Protein AF-A0A2E3IFJ1-F1 (afdb_monomer_lite)

Sequence (216 aa):
MLYRYLISLIGFPLRFFILLATIFSLEAVDIAPETKKFLQKNGPNVLRILNESREKDYAEIFEEAESRIAELKEEFLEEKKERGEEFANKVALLEDNFIALEFELWKIEEGKSSEFDGEQKIESLLVRRVKILNALDEEIIKELKEEGEDSIEEAEEVKEEIEWRNANIEEAARDLFEELFGEIEEEEEEEEWDEDTPIYEPPSGDKNEDGQELSK

Radius of gyration: 28.15 Å; chains: 1; bounding box: 49×104×48 Å

pLDDT: mean 78.54, std 23.14, range [32.41, 98.44]

Foldseek 3Di:
DVCVVVLVPLDDDPPPLPPPPDDDPPPPDDQPPVLVVCCVQQQVLLVVQLVVCVVVVVPSSNVSSVVVSVVLVVQLVVCCVPPRNVLSSLVSVLSSLVSNLVVLSVCCVVVVDPPVVSVVSNLVSLLVNLVSVLVNLVSVLVVLVVVDPVSPVVSVVSVVVSVVCVVVVSVSSVVVCCVVRVPPPPDPPPPPPPPDDPDDDPDDDDDDDDDDDDDD

Structure (mmCIF, N/CA/C/O backbone):
data_AF-A0A2E3IFJ1-F1
#
_entry.id   AF-A0A2E3IFJ1-F1
#
loop_
_atom_site.group_PDB
_atom_site.id
_atom_site.type_symbol
_atom_site.label_atom_id
_atom_site.label_alt_id
_atom_site.label_comp_id
_atom_site.label_asym_id
_atom_site.label_entity_id
_atom_site.label_seq_id
_atom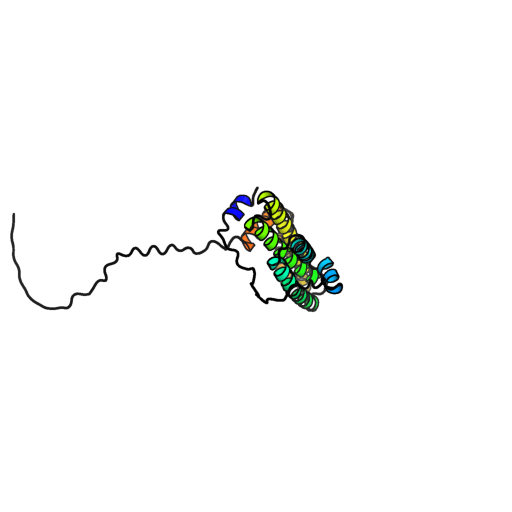_site.pdbx_PDB_ins_code
_atom_site.Cartn_x
_atom_site.Cartn_y
_atom_site.Cartn_z
_atom_site.occupancy
_atom_site.B_iso_or_equiv
_atom_site.auth_seq_id
_atom_site.auth_comp_id
_atom_site.auth_asym_id
_atom_site.auth_atom_id
_atom_site.pdbx_PDB_model_num
ATOM 1 N N . MET A 1 1 ? 7.856 11.098 16.619 1.00 47.97 1 MET A N 1
ATOM 2 C CA . MET A 1 1 ? 7.889 12.515 17.075 1.00 47.97 1 MET A CA 1
ATOM 3 C C . MET A 1 1 ? 8.042 13.500 15.911 1.00 47.97 1 MET A C 1
ATOM 5 O O . MET A 1 1 ? 8.158 14.688 16.179 1.00 47.97 1 MET A O 1
ATOM 9 N N . LEU A 1 2 ? 8.032 13.039 14.652 1.00 47.25 2 LEU A N 1
ATOM 10 C CA . LEU A 1 2 ? 8.162 13.889 13.463 1.00 47.25 2 LEU A CA 1
ATOM 11 C C . LEU A 1 2 ? 6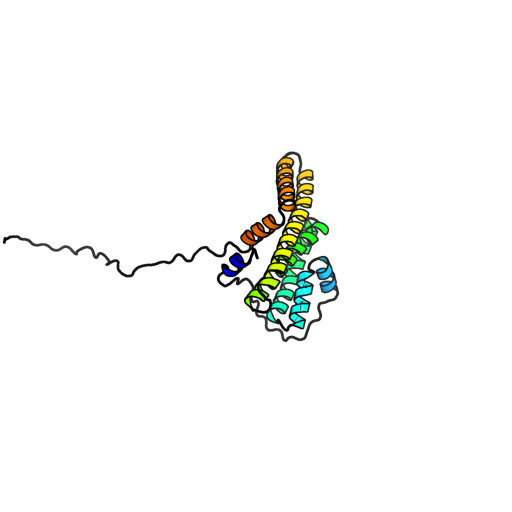.793 14.304 12.890 1.00 47.25 2 LEU A C 1
ATOM 13 O O . LEU A 1 2 ? 6.637 15.451 12.500 1.00 47.25 2 LEU A O 1
ATOM 17 N N . TYR A 1 3 ? 5.781 13.433 12.961 1.00 48.28 3 TYR A N 1
ATOM 18 C CA . TYR A 1 3 ? 4.439 13.693 12.417 1.00 48.28 3 TYR A CA 1
ATOM 19 C C . TYR A 1 3 ? 3.504 14.469 13.355 1.00 48.28 3 TYR A C 1
ATOM 21 O O . TYR A 1 3 ? 2.505 15.000 12.892 1.00 48.28 3 TYR A O 1
ATOM 29 N N . ARG A 1 4 ? 3.857 14.611 14.641 1.00 47.38 4 ARG A N 1
ATOM 30 C CA . ARG A 1 4 ? 3.093 15.380 15.646 1.00 47.38 4 ARG A CA 1
ATOM 31 C C . ARG A 1 4 ? 2.637 16.752 15.173 1.00 47.38 4 ARG A C 1
ATOM 33 O O . ARG A 1 4 ? 1.517 17.157 15.443 1.00 47.38 4 ARG A O 1
ATOM 40 N N . TYR A 1 5 ? 3.527 17.482 14.504 1.00 44.81 5 TYR A N 1
ATOM 41 C CA . TYR A 1 5 ? 3.207 18.826 14.036 1.00 44.81 5 TYR A CA 1
ATOM 42 C C . TYR A 1 5 ? 2.328 18.787 12.784 1.00 44.81 5 TYR A C 1
ATOM 44 O O . TYR A 1 5 ? 1.374 19.552 12.717 1.00 44.81 5 TYR A O 1
ATOM 52 N N . LEU A 1 6 ? 2.580 17.849 11.867 1.00 44.31 6 LEU A N 1
ATOM 53 C CA . LEU A 1 6 ? 1.810 17.686 10.633 1.00 44.31 6 LEU A CA 1
ATOM 54 C C . LEU A 1 6 ? 0.376 17.207 10.914 1.00 44.31 6 LEU A C 1
ATOM 56 O O . LEU A 1 6 ? -0.568 17.804 10.423 1.00 44.31 6 LEU A O 1
ATOM 60 N N . ILE A 1 7 ? 0.187 16.216 11.791 1.00 48.12 7 ILE A N 1
ATOM 61 C CA . ILE A 1 7 ? -1.147 15.731 12.188 1.00 48.12 7 ILE A CA 1
ATOM 62 C C . ILE A 1 7 ? -1.921 16.805 12.965 1.00 48.12 7 ILE A C 1
ATOM 64 O O . ILE A 1 7 ? -3.130 16.922 12.802 1.00 48.12 7 ILE A O 1
ATOM 68 N N . SER A 1 8 ? -1.243 17.629 13.774 1.00 41.97 8 SER A N 1
ATOM 69 C CA . SER A 1 8 ? -1.896 18.741 14.482 1.00 41.97 8 SER A CA 1
ATOM 70 C C . SER A 1 8 ? -2.301 19.918 13.583 1.00 41.97 8 SER A C 1
ATOM 72 O O . SER A 1 8 ? -3.127 20.725 14.004 1.00 41.97 8 SER A O 1
ATOM 74 N N . LEU A 1 9 ? -1.703 20.026 12.388 1.00 39.91 9 LEU A N 1
ATOM 75 C CA . LEU A 1 9 ? -1.962 21.072 11.390 1.00 39.91 9 LEU A CA 1
ATOM 76 C C . LEU A 1 9 ? -3.040 20.675 10.375 1.00 39.91 9 LEU A C 1
ATOM 78 O O . LEU A 1 9 ? -3.611 21.549 9.741 1.00 39.91 9 LEU A O 1
ATOM 82 N N . ILE A 1 10 ? -3.387 19.388 10.271 1.00 47.47 10 ILE A N 1
ATOM 83 C CA . ILE A 1 10 ? -4.536 18.930 9.482 1.00 47.47 10 ILE A CA 1
ATOM 84 C C . ILE A 1 10 ? -5.815 19.339 10.235 1.00 47.47 10 ILE A C 1
ATOM 86 O O . ILE A 1 10 ? -6.426 18.577 10.988 1.00 47.47 10 ILE A O 1
ATOM 90 N N . GLY A 1 11 ? -6.181 20.612 10.087 1.00 34.75 11 GLY A N 1
ATOM 91 C CA . GLY A 1 11 ? -7.466 21.163 10.475 1.00 34.75 11 GLY A CA 1
ATOM 92 C C . GLY A 1 11 ? -8.572 20.425 9.729 1.00 34.75 11 GLY A C 1
ATOM 93 O O . GLY A 1 11 ? -8.702 20.518 8.517 1.00 34.75 11 GLY A O 1
ATOM 94 N N . PHE A 1 12 ? -9.337 19.651 10.487 1.00 40.34 12 PHE A N 1
ATOM 95 C CA . PHE A 1 12 ? -10.584 18.970 10.145 1.00 40.34 12 PHE A CA 1
ATOM 96 C C . PHE A 1 12 ? -11.370 19.577 8.947 1.00 40.34 12 PHE A C 1
ATOM 98 O O . PHE A 1 12 ? -11.660 20.774 9.006 1.00 40.34 12 PHE A O 1
ATOM 105 N N . PRO A 1 13 ? -11.867 18.799 7.951 1.00 46.44 13 PRO A N 1
ATOM 106 C CA . PRO A 1 13 ? -11.994 17.339 7.923 1.00 46.44 13 PRO A CA 1
ATOM 107 C C . PRO A 1 13 ? -11.404 16.659 6.664 1.00 46.44 13 PRO A C 1
ATOM 109 O O . PRO A 1 13 ? -11.752 17.022 5.538 1.00 46.44 13 PRO A O 1
ATOM 112 N N . LEU A 1 14 ? -10.676 15.545 6.827 1.00 41.25 14 LEU A N 1
ATOM 113 C CA . LEU A 1 14 ? -10.529 14.551 5.753 1.00 41.25 14 LEU A CA 1
ATOM 114 C C . LEU A 1 14 ? -11.881 13.844 5.532 1.00 41.25 14 LEU A C 1
ATOM 116 O O . LEU A 1 14 ? -12.147 12.732 5.984 1.00 41.25 14 LEU A O 1
ATOM 120 N N . ARG A 1 15 ? -12.801 14.530 4.850 1.00 40.59 15 ARG A N 1
ATOM 121 C CA . ARG A 1 15 ? -14.022 13.932 4.305 1.00 40.59 15 ARG A CA 1
ATOM 122 C C . ARG A 1 15 ? -13.695 13.241 2.992 1.00 40.59 15 ARG A C 1
ATOM 124 O O . ARG A 1 15 ? -13.983 13.793 1.940 1.00 40.59 15 ARG A O 1
ATOM 131 N N . PHE A 1 16 ? -13.188 12.019 3.056 1.00 45.97 16 PHE A N 1
ATOM 132 C CA . PHE A 1 16 ? -13.346 11.070 1.950 1.00 45.97 16 PHE A CA 1
ATOM 133 C C . PHE A 1 16 ? -13.688 9.653 2.434 1.00 45.97 16 PHE A C 1
ATOM 135 O O . PHE A 1 16 ? -13.374 8.669 1.789 1.00 45.97 16 PHE A O 1
ATOM 142 N N . PHE A 1 17 ? -14.459 9.542 3.521 1.00 46.34 17 PHE A N 1
ATOM 143 C CA . PHE A 1 17 ? -15.351 8.392 3.689 1.00 46.34 17 PHE A CA 1
ATOM 144 C C . PHE A 1 17 ? -16.578 8.638 2.804 1.00 46.34 17 PHE A C 1
ATOM 146 O O . PHE A 1 17 ? -17.447 9.449 3.150 1.00 46.34 17 PHE A O 1
ATOM 153 N N . ILE A 1 18 ? -16.626 8.029 1.615 1.00 42.25 18 ILE A N 1
ATOM 154 C CA . ILE A 1 18 ? -17.795 8.131 0.734 1.00 42.25 18 ILE A CA 1
ATOM 155 C C . ILE A 1 18 ? -18.956 7.404 1.418 1.00 42.25 18 ILE A C 1
ATOM 157 O O . ILE A 1 18 ? -19.112 6.192 1.351 1.00 42.25 18 ILE A O 1
ATOM 161 N N . LEU A 1 19 ? -19.806 8.190 2.074 1.00 40.97 19 LEU A N 1
ATOM 162 C CA . LEU A 1 19 ? -20.998 7.742 2.779 1.00 40.97 19 LEU A CA 1
ATOM 163 C C . LEU A 1 19 ? -22.053 7.223 1.783 1.00 40.97 19 LEU A C 1
ATOM 165 O O . LEU A 1 19 ? -22.991 7.932 1.413 1.00 40.97 19 LEU A O 1
ATOM 169 N N . LEU A 1 20 ? -21.929 5.969 1.348 1.00 39.22 20 LEU A N 1
ATOM 170 C CA . LEU A 1 20 ? -23.020 5.224 0.720 1.00 39.22 20 LEU A CA 1
ATOM 171 C C . LEU A 1 20 ? -23.897 4.621 1.821 1.00 39.22 20 LEU A C 1
ATOM 173 O O . LEU A 1 20 ? -23.811 3.446 2.160 1.00 39.22 20 LEU A O 1
ATOM 177 N N . ALA A 1 21 ? -24.782 5.450 2.381 1.00 37.41 21 ALA A N 1
ATOM 178 C CA . ALA A 1 21 ? -25.807 4.999 3.314 1.00 37.41 21 ALA A CA 1
ATOM 179 C C . ALA A 1 21 ? -26.831 4.092 2.606 1.00 37.41 21 ALA A C 1
ATOM 181 O O . ALA A 1 21 ? -27.897 4.536 2.172 1.00 37.41 21 ALA A O 1
ATOM 182 N N . THR A 1 22 ? -26.539 2.796 2.523 1.00 40.09 22 THR A N 1
ATOM 183 C CA . THR A 1 22 ? -27.557 1.762 2.324 1.00 40.09 22 THR A CA 1
ATOM 184 C C . THR A 1 22 ? -27.768 1.026 3.633 1.00 40.09 22 THR A C 1
ATOM 186 O O . THR A 1 22 ? -26.960 0.193 4.017 1.00 40.09 22 THR A O 1
ATOM 189 N N . ILE A 1 23 ? -28.883 1.319 4.310 1.00 42.72 23 ILE A N 1
ATOM 190 C CA . ILE A 1 23 ? -29.322 0.588 5.503 1.00 42.72 23 ILE A CA 1
ATOM 191 C C . ILE A 1 23 ? -29.625 -0.859 5.089 1.00 42.72 23 ILE A C 1
ATOM 193 O O . ILE A 1 23 ? -30.742 -1.175 4.673 1.00 42.72 23 ILE A O 1
ATOM 197 N N . PHE A 1 24 ? -28.641 -1.745 5.206 1.00 39.53 24 PHE A N 1
ATOM 198 C CA . PHE A 1 24 ? -28.867 -3.181 5.263 1.00 39.53 24 PHE A CA 1
ATOM 199 C C . PHE A 1 24 ? -28.913 -3.591 6.733 1.00 39.53 24 PHE A C 1
ATOM 201 O O . PHE A 1 24 ? -28.073 -3.205 7.539 1.00 39.53 24 PHE A O 1
ATOM 208 N N . SER A 1 25 ? -29.943 -4.349 7.119 1.00 38.75 25 SER A N 1
ATOM 209 C CA . SER A 1 25 ? -29.947 -5.002 8.428 1.00 38.75 25 SER A CA 1
ATOM 210 C C . SER A 1 25 ? -28.688 -5.860 8.550 1.00 38.75 25 SER A C 1
ATOM 212 O O . SER A 1 25 ? -28.498 -6.754 7.728 1.00 38.75 25 SER A O 1
ATOM 214 N N . LEU A 1 26 ? -27.860 -5.592 9.568 1.00 41.28 26 LEU A N 1
ATOM 215 C CA . LEU A 1 26 ? -26.703 -6.408 9.938 1.00 41.28 26 LEU A CA 1
ATOM 216 C C . LEU A 1 26 ? -27.161 -7.808 10.388 1.00 41.28 26 LEU A C 1
ATOM 218 O O . LEU A 1 26 ? -27.213 -8.123 11.575 1.00 41.28 26 LEU A O 1
ATOM 222 N N . GLU A 1 27 ? -27.487 -8.678 9.439 1.00 40.88 27 GLU A N 1
ATOM 223 C CA . GLU A 1 27 ? -27.135 -10.082 9.590 1.00 40.88 27 GLU A CA 1
ATOM 224 C C . GLU A 1 27 ? -25.703 -10.222 9.085 1.00 40.88 27 GLU A C 1
ATOM 226 O O . GLU A 1 27 ? -25.409 -9.937 7.928 1.00 40.88 27 GLU A O 1
ATOM 231 N N . ALA A 1 28 ? -24.807 -10.602 9.998 1.00 49.88 28 ALA A N 1
ATOM 232 C CA . ALA A 1 28 ? -23.386 -10.774 9.747 1.00 49.88 28 ALA A CA 1
ATOM 233 C C . ALA A 1 28 ? -23.157 -11.717 8.557 1.00 49.88 28 ALA A C 1
ATOM 235 O O . ALA A 1 28 ? -23.215 -12.941 8.696 1.00 49.88 28 ALA A O 1
ATOM 236 N N . VAL A 1 29 ? -22.885 -11.153 7.382 1.00 54.12 29 VAL A N 1
ATOM 237 C CA . VAL A 1 29 ? -22.369 -11.930 6.264 1.00 54.12 29 VAL A CA 1
ATOM 238 C C . VAL A 1 29 ? -20.922 -12.254 6.618 1.00 54.12 29 VAL A C 1
ATOM 240 O O . VAL A 1 29 ? -20.056 -11.385 6.723 1.00 54.12 29 VAL A O 1
ATOM 243 N N . ASP A 1 30 ? -20.646 -13.524 6.899 1.00 70.06 30 ASP A N 1
ATOM 244 C CA . ASP A 1 30 ? -19.263 -13.970 6.997 1.00 70.06 30 ASP A CA 1
ATOM 245 C C . ASP A 1 30 ? -18.575 -13.748 5.647 1.00 70.06 30 ASP A C 1
ATOM 247 O O . ASP A 1 30 ? -19.104 -14.131 4.600 1.00 70.06 30 ASP A O 1
ATOM 251 N N . ILE A 1 31 ? -17.382 -13.141 5.674 1.00 79.31 31 ILE A N 1
ATOM 252 C CA . ILE A 1 31 ? -16.593 -12.877 4.468 1.00 79.31 31 ILE A CA 1
ATOM 253 C C . ILE A 1 31 ? -16.421 -14.198 3.718 1.00 79.31 31 ILE A C 1
ATOM 255 O O . ILE A 1 31 ? -15.853 -15.159 4.251 1.00 79.31 31 ILE A O 1
ATOM 259 N N . ALA A 1 32 ? -16.892 -14.237 2.470 1.00 87.56 32 ALA A N 1
ATOM 260 C CA . ALA A 1 32 ? -16.832 -15.438 1.650 1.00 87.56 32 ALA A CA 1
ATOM 261 C C . ALA A 1 32 ? -15.390 -15.995 1.599 1.00 87.56 32 ALA A C 1
ATOM 263 O O . ALA A 1 32 ? -14.441 -15.215 1.446 1.00 87.56 32 ALA A O 1
ATOM 264 N N . PRO A 1 33 ? -15.180 -17.326 1.676 1.00 90.50 33 PRO A N 1
ATOM 265 C CA . PRO A 1 33 ? -13.838 -17.916 1.718 1.00 90.50 33 PRO A CA 1
ATOM 266 C C . PRO A 1 33 ? -12.922 -17.482 0.566 1.00 90.50 33 PRO A C 1
ATOM 268 O O . PRO A 1 33 ? -11.721 -17.301 0.761 1.00 90.50 33 PRO A O 1
ATOM 271 N N . GLU A 1 34 ? -13.487 -17.283 -0.626 1.00 90.75 34 GLU A N 1
ATOM 272 C CA . GLU A 1 34 ? -12.761 -16.802 -1.805 1.00 90.75 34 GLU A CA 1
ATOM 273 C C . GLU A 1 34 ? -12.290 -15.354 -1.638 1.00 90.75 34 GLU A C 1
ATOM 275 O O . GLU A 1 34 ? -11.124 -15.057 -1.897 1.00 90.75 34 GLU A O 1
ATOM 280 N N . THR A 1 35 ? -13.154 -14.476 -1.121 1.00 91.94 35 THR A N 1
ATOM 281 C CA . THR A 1 35 ? -12.798 -13.092 -0.780 1.00 91.94 35 THR A CA 1
ATOM 282 C C . THR A 1 35 ? -11.710 -13.059 0.284 1.00 91.94 35 THR A C 1
ATOM 284 O O . THR A 1 35 ? -10.718 -12.357 0.121 1.00 91.94 35 THR A O 1
ATOM 287 N N . LYS A 1 36 ? -11.826 -13.879 1.333 1.00 93.44 36 LYS A N 1
ATOM 288 C CA . LYS A 1 36 ? -10.793 -13.969 2.370 1.00 93.44 36 LYS A CA 1
ATOM 289 C C . LYS A 1 36 ? -9.442 -14.395 1.792 1.00 93.44 36 LYS A C 1
ATOM 291 O O . LYS A 1 36 ? -8.424 -13.797 2.122 1.00 93.44 36 LYS A O 1
ATOM 296 N N . LYS A 1 37 ? -9.426 -15.406 0.918 1.00 95.31 37 LYS A N 1
ATOM 297 C CA . LYS A 1 37 ? -8.200 -15.877 0.255 1.00 95.31 37 LYS A CA 1
ATOM 298 C C . LYS A 1 37 ? -7.586 -14.803 -0.646 1.00 95.31 37 LYS A C 1
ATOM 300 O O . LYS A 1 37 ? -6.366 -14.678 -0.688 1.00 95.31 37 LYS A O 1
ATOM 305 N N . PHE A 1 38 ? -8.418 -14.046 -1.358 1.00 96.25 38 PHE A N 1
ATOM 306 C CA . PHE A 1 38 ? -7.972 -12.917 -2.168 1.00 96.25 38 PHE A CA 1
ATOM 307 C C . PHE A 1 38 ? -7.309 -11.841 -1.297 1.00 96.25 38 PHE A C 1
ATOM 309 O O . PHE A 1 38 ? -6.155 -11.492 -1.536 1.00 96.25 38 PHE A O 1
ATOM 316 N N . LEU A 1 39 ? -7.986 -11.394 -0.236 1.00 96.75 39 LEU A N 1
ATOM 317 C CA . LEU A 1 39 ? -7.469 -10.355 0.656 1.00 96.75 39 LEU A CA 1
ATOM 318 C C . LEU A 1 39 ? -6.192 -10.791 1.384 1.00 96.75 39 LEU A C 1
ATOM 320 O O . LEU A 1 39 ? -5.271 -10.004 1.523 1.00 96.75 39 LEU A O 1
ATOM 324 N N . GLN A 1 40 ? -6.053 -12.064 1.761 1.00 96.12 40 GLN A N 1
ATOM 325 C CA . GLN A 1 40 ? -4.802 -12.567 2.350 1.00 96.12 40 GLN A CA 1
ATOM 326 C C . GLN A 1 40 ? -3.561 -12.326 1.476 1.00 96.12 40 GLN A C 1
ATOM 328 O O . GLN A 1 40 ? -2.460 -12.234 2.014 1.00 96.12 40 GLN A O 1
ATOM 333 N N . LYS A 1 41 ? -3.727 -12.267 0.150 1.00 95.69 41 LYS A N 1
ATOM 334 C CA . LYS A 1 41 ? -2.633 -12.042 -0.802 1.00 95.69 41 LYS A CA 1
ATOM 335 C C . LYS A 1 41 ? -2.547 -10.584 -1.262 1.00 95.69 41 LYS A C 1
ATOM 337 O O . LYS A 1 41 ? -1.442 -10.072 -1.403 1.00 95.69 41 LYS A O 1
ATOM 342 N N . ASN A 1 42 ? -3.691 -9.963 -1.535 1.00 96.00 42 ASN A N 1
ATOM 343 C CA . ASN A 1 42 ? -3.767 -8.688 -2.253 1.00 96.00 42 ASN A CA 1
ATOM 344 C C . ASN A 1 42 ? -4.260 -7.520 -1.387 1.00 96.00 42 ASN A C 1
ATOM 346 O O . ASN A 1 42 ? -4.048 -6.384 -1.768 1.00 96.00 42 ASN A O 1
ATOM 350 N N . GLY A 1 43 ? -4.899 -7.791 -0.246 1.00 96.38 43 GLY A N 1
ATOM 351 C CA . GLY A 1 43 ? -5.479 -6.771 0.635 1.00 96.38 43 GLY A CA 1
ATOM 352 C C . GLY A 1 43 ? -5.433 -7.149 2.124 1.00 96.38 43 GLY A C 1
ATOM 353 O O . GLY A 1 43 ? -6.486 -7.273 2.763 1.00 96.38 43 GLY A O 1
ATOM 354 N N . PRO A 1 44 ? -4.250 -7.474 2.687 1.00 97.38 44 PRO A N 1
ATOM 355 C CA . PRO A 1 44 ? -4.152 -7.963 4.057 1.00 97.38 44 PRO A CA 1
ATOM 356 C C . PRO A 1 44 ? -4.535 -6.911 5.107 1.00 97.38 44 PRO A C 1
ATOM 358 O O . PRO A 1 44 ? -5.022 -7.298 6.175 1.00 97.38 44 PRO A O 1
ATOM 361 N N . ASN A 1 45 ? -4.351 -5.614 4.841 1.00 97.81 45 ASN A N 1
ATOM 362 C CA . ASN A 1 45 ? -4.803 -4.567 5.750 1.00 97.81 45 ASN A CA 1
ATOM 363 C C . ASN A 1 45 ? -6.319 -4.411 5.723 1.00 97.81 45 ASN A C 1
ATOM 365 O O . ASN A 1 45 ? -6.906 -4.354 6.798 1.00 97.81 45 ASN A O 1
ATOM 369 N N . VAL A 1 46 ? -6.966 -4.457 4.558 1.00 96.88 46 VAL A N 1
ATOM 370 C CA . VAL A 1 46 ? -8.436 -4.479 4.460 1.00 96.88 46 VAL A CA 1
ATOM 371 C C . VAL A 1 46 ? -9.002 -5.646 5.272 1.00 96.88 46 VAL A C 1
ATOM 373 O O . VAL A 1 46 ? -9.913 -5.475 6.082 1.00 96.88 46 VAL A O 1
ATOM 376 N N . LEU A 1 47 ? -8.398 -6.836 5.163 1.00 96.94 47 LEU A N 1
ATOM 377 C CA . LEU A 1 47 ? -8.796 -7.980 5.988 1.00 96.94 47 LEU A CA 1
ATOM 378 C C . LEU A 1 47 ? -8.595 -7.726 7.490 1.00 96.94 47 LEU A C 1
ATOM 380 O O . LEU A 1 47 ? -9.433 -8.131 8.296 1.00 96.94 47 LEU A O 1
ATOM 384 N N . ARG A 1 48 ? -7.486 -7.096 7.892 1.00 96.88 48 ARG A N 1
ATOM 385 C CA . ARG A 1 48 ? -7.247 -6.715 9.293 1.00 96.88 48 ARG A CA 1
ATOM 386 C C . ARG A 1 48 ? -8.320 -5.742 9.783 1.00 96.88 48 ARG A C 1
ATOM 388 O O . ARG A 1 48 ? -8.858 -5.973 10.860 1.00 96.88 48 ARG A O 1
ATOM 395 N N . ILE A 1 49 ? -8.635 -4.715 8.997 1.00 97.00 49 ILE A N 1
ATOM 396 C CA . ILE A 1 49 ? -9.615 -3.673 9.323 1.00 97.00 49 ILE A CA 1
ATOM 397 C C . ILE A 1 49 ? -10.997 -4.292 9.501 1.00 97.00 49 ILE A C 1
ATOM 399 O O . ILE A 1 49 ? -11.611 -4.088 10.537 1.00 97.00 49 ILE A O 1
ATOM 403 N N . LEU A 1 50 ? -11.444 -5.152 8.583 1.00 95.06 50 LEU A N 1
ATOM 404 C CA . LEU A 1 50 ? -12.724 -5.860 8.718 1.00 95.06 50 LEU A CA 1
ATOM 405 C C . LEU A 1 50 ? -12.823 -6.663 10.023 1.00 95.06 50 LEU A C 1
ATOM 407 O O . LEU A 1 50 ? -13.867 -6.668 10.676 1.00 95.06 50 LEU A O 1
ATOM 411 N N . ASN A 1 51 ? -11.743 -7.347 10.417 1.00 94.81 51 ASN A N 1
ATOM 412 C CA . ASN A 1 51 ? -11.721 -8.093 11.677 1.00 94.81 51 ASN A CA 1
ATOM 413 C C . ASN A 1 51 ? -11.731 -7.150 12.890 1.00 94.81 51 ASN A C 1
ATOM 415 O O . ASN A 1 51 ? -12.512 -7.364 13.812 1.00 94.81 51 ASN A O 1
ATOM 419 N N . GLU A 1 52 ? -10.903 -6.102 12.883 1.00 95.56 52 GLU A N 1
ATOM 420 C CA . GLU A 1 52 ? -10.812 -5.122 13.972 1.00 95.56 52 GLU A CA 1
ATOM 421 C C . GLU A 1 52 ? -12.137 -4.369 14.154 1.00 95.56 52 GLU A C 1
ATOM 423 O O . GLU A 1 52 ? -12.657 -4.306 15.266 1.00 95.56 52 GLU A O 1
ATOM 428 N N . SER A 1 53 ? -12.737 -3.882 13.068 1.00 93.75 53 SER A N 1
ATOM 429 C CA . SER A 1 53 ? -14.026 -3.187 13.074 1.00 93.75 53 SER A CA 1
ATOM 430 C C . SER A 1 53 ? -15.154 -4.079 13.577 1.00 93.75 53 SER A C 1
ATOM 432 O O . SER A 1 53 ? -15.984 -3.628 14.362 1.00 93.75 53 SER A O 1
ATOM 434 N N . ARG A 1 54 ? -15.148 -5.370 13.223 1.00 90.81 54 ARG A N 1
ATOM 435 C CA . ARG A 1 54 ? -16.097 -6.349 13.773 1.00 90.81 54 ARG A CA 1
ATOM 436 C C . ARG A 1 54 ? -15.888 -6.577 15.272 1.00 90.81 54 ARG A C 1
ATOM 438 O O . ARG A 1 54 ? -16.856 -6.643 16.021 1.00 90.81 54 ARG A O 1
ATOM 445 N N . GLU A 1 55 ? -14.643 -6.721 15.722 1.00 94.38 55 GLU A N 1
ATOM 446 C CA . GLU A 1 55 ? -14.318 -6.940 17.139 1.00 94.38 55 GLU A CA 1
ATOM 447 C C . GLU A 1 55 ? -14.621 -5.720 18.019 1.00 94.38 55 GLU A C 1
ATOM 449 O O . GLU A 1 55 ? -14.906 -5.870 19.211 1.00 94.38 55 GLU A O 1
ATOM 454 N N . LYS A 1 56 ? -14.520 -4.515 17.452 1.00 93.31 56 LYS A N 1
ATOM 455 C CA . LYS A 1 56 ? -14.667 -3.236 18.157 1.00 93.31 56 LYS A CA 1
ATOM 456 C C . LYS A 1 56 ? -16.000 -2.531 17.918 1.00 93.31 56 LYS A C 1
ATOM 458 O O . LYS A 1 56 ? -16.214 -1.484 18.524 1.00 93.31 56 LYS A O 1
ATOM 463 N N . ASP A 1 57 ? -16.876 -3.120 17.107 1.00 92.06 57 ASP A N 1
ATOM 464 C CA . ASP A 1 57 ? -18.189 -2.580 16.736 1.00 92.06 57 ASP A CA 1
ATOM 465 C C . ASP A 1 57 ? -18.101 -1.218 16.014 1.00 92.06 57 ASP A C 1
ATOM 467 O O . ASP A 1 57 ? -18.840 -0.277 16.294 1.00 92.06 57 ASP A O 1
ATOM 471 N N . TYR A 1 58 ? -17.151 -1.096 15.081 1.00 92.44 58 TYR A N 1
ATOM 472 C CA . TYR A 1 58 ? -17.017 0.060 14.189 1.00 92.44 58 TYR A CA 1
ATOM 473 C C . TYR A 1 58 ? -17.831 -0.179 12.914 1.00 92.44 58 TYR A C 1
ATOM 475 O O . TYR A 1 58 ? -17.268 -0.483 11.865 1.00 92.44 58 TYR A O 1
ATOM 483 N N . ALA A 1 59 ? -19.159 -0.097 13.026 1.00 89.75 59 ALA A N 1
ATOM 484 C CA . ALA A 1 59 ? -20.083 -0.452 11.945 1.00 89.75 59 ALA A CA 1
ATOM 485 C C . ALA A 1 59 ? -19.802 0.306 10.635 1.00 89.75 59 ALA A C 1
ATOM 487 O O . ALA A 1 59 ? -19.656 -0.324 9.594 1.00 89.75 59 ALA A O 1
ATOM 488 N N . GLU A 1 60 ? -19.627 1.628 10.702 1.00 89.56 60 GLU A N 1
ATOM 489 C CA . GLU A 1 60 ? -19.350 2.467 9.524 1.00 89.56 60 GLU A CA 1
ATOM 490 C C . GLU A 1 60 ? -18.036 2.070 8.835 1.00 89.56 60 GLU A C 1
ATOM 492 O O . GLU A 1 60 ? -17.988 1.913 7.620 1.00 89.56 60 GLU A O 1
ATOM 497 N N . ILE A 1 61 ? -16.982 1.802 9.612 1.00 93.25 61 ILE A N 1
ATOM 498 C CA . ILE A 1 61 ? -15.696 1.355 9.060 1.00 93.25 61 ILE A CA 1
ATOM 499 C C . ILE A 1 61 ? -15.788 -0.059 8.488 1.00 93.25 61 ILE A C 1
ATOM 501 O O . ILE A 1 61 ? -15.088 -0.391 7.535 1.00 93.25 61 ILE A O 1
ATOM 505 N N . PHE A 1 62 ? -16.610 -0.926 9.080 1.00 92.12 62 PHE A N 1
ATOM 506 C CA . PHE A 1 62 ? -16.833 -2.260 8.538 1.00 92.12 62 PHE A CA 1
ATOM 507 C C . PHE A 1 62 ? -17.509 -2.184 7.162 1.00 92.12 62 PHE A C 1
ATOM 509 O O . PHE A 1 62 ? -17.028 -2.827 6.234 1.00 92.12 62 PHE A O 1
ATOM 516 N N . GLU A 1 63 ? -18.570 -1.382 7.027 1.00 90.38 63 GLU A N 1
ATOM 517 C CA . GLU A 1 63 ? -19.282 -1.167 5.759 1.00 90.38 63 GLU A CA 1
ATOM 518 C C . GLU A 1 63 ? -18.365 -0.556 4.689 1.00 90.38 63 GLU A C 1
ATOM 520 O O . GLU A 1 63 ? -18.306 -1.064 3.567 1.00 90.38 63 GLU A O 1
ATOM 525 N N . GLU A 1 64 ? -17.582 0.462 5.052 1.00 89.31 64 GLU A N 1
ATOM 526 C CA . GLU A 1 64 ? -16.590 1.069 4.161 1.00 89.31 64 GLU A CA 1
ATOM 527 C C . GLU A 1 64 ? -15.561 0.034 3.691 1.00 89.31 64 GLU A C 1
ATOM 529 O O . GLU A 1 64 ? -15.356 -0.171 2.494 1.00 89.31 64 GLU A O 1
ATOM 534 N N . ALA A 1 65 ? -14.950 -0.695 4.629 1.00 92.25 65 ALA A N 1
ATOM 535 C CA . ALA A 1 65 ? -13.951 -1.701 4.299 1.00 92.25 65 ALA A CA 1
ATOM 536 C C . ALA A 1 65 ? -14.529 -2.836 3.440 1.00 92.25 65 ALA A C 1
ATOM 538 O O . ALA A 1 65 ? -13.785 -3.413 2.650 1.00 92.25 65 ALA A O 1
ATOM 539 N N . GLU A 1 66 ? -15.822 -3.167 3.561 1.00 91.38 66 GLU A N 1
ATOM 540 C CA . GLU A 1 66 ? -16.496 -4.104 2.654 1.00 91.38 66 GLU A CA 1
ATOM 541 C C . GLU A 1 66 ? -16.664 -3.528 1.244 1.00 91.38 66 GLU A C 1
ATOM 543 O O . GLU A 1 66 ? -16.426 -4.256 0.275 1.00 91.38 66 GLU A O 1
ATOM 548 N N . SER A 1 67 ? -17.014 -2.244 1.117 1.00 89.81 67 SER A N 1
ATOM 549 C CA . SER A 1 67 ? -17.110 -1.553 -0.177 1.00 89.81 67 SER A CA 1
ATOM 550 C C . SER A 1 67 ? -15.769 -1.564 -0.915 1.00 89.81 67 SER A C 1
ATOM 552 O O . SER A 1 67 ? -15.687 -2.011 -2.064 1.00 89.81 67 SER A O 1
ATOM 554 N N . ARG A 1 68 ? -14.683 -1.222 -0.211 1.00 89.62 68 ARG A N 1
ATOM 555 C CA . ARG A 1 68 ? -13.317 -1.185 -0.760 1.00 89.62 68 ARG A CA 1
ATOM 556 C C . ARG A 1 68 ? -12.820 -2.542 -1.290 1.00 89.62 68 ARG A C 1
ATOM 558 O O . ARG A 1 68 ? -11.929 -2.593 -2.133 1.00 89.62 68 ARG A O 1
ATOM 565 N N . ILE A 1 69 ? -13.403 -3.675 -0.864 1.00 93.00 69 ILE A N 1
ATOM 566 C CA . ILE A 1 69 ? -13.079 -5.004 -1.432 1.00 93.00 69 ILE A CA 1
ATOM 567 C C . ILE A 1 69 ? -13.426 -5.064 -2.922 1.00 93.00 69 ILE A C 1
ATOM 569 O O . ILE A 1 69 ? -12.729 -5.746 -3.680 1.00 93.00 69 ILE A O 1
ATOM 573 N N . ALA A 1 70 ? -14.544 -4.455 -3.325 1.00 88.44 70 ALA A N 1
ATOM 574 C CA . ALA A 1 70 ? -14.990 -4.477 -4.712 1.00 88.44 70 ALA A CA 1
ATOM 575 C C . ALA A 1 70 ? -14.029 -3.675 -5.595 1.00 88.44 70 ALA A C 1
ATOM 577 O O . ALA A 1 70 ? -13.547 -4.225 -6.582 1.00 88.44 70 ALA A O 1
ATOM 578 N N . GLU A 1 71 ? -13.679 -2.462 -5.165 1.00 88.94 71 GLU A N 1
ATOM 579 C CA . GLU A 1 71 ? -12.706 -1.578 -5.825 1.00 88.94 71 GLU A CA 1
ATOM 580 C C . GLU A 1 71 ? -11.349 -2.275 -5.991 1.00 88.94 71 GLU A C 1
ATOM 582 O O . GLU A 1 71 ? -10.861 -2.447 -7.105 1.00 88.94 71 GLU A O 1
ATOM 587 N N . LEU A 1 72 ? -10.803 -2.833 -4.905 1.00 91.88 72 LEU A N 1
ATOM 588 C CA . LEU A 1 72 ? -9.502 -3.509 -4.924 1.00 91.88 72 LEU A CA 1
ATOM 589 C C . LEU A 1 72 ? -9.495 -4.766 -5.814 1.00 91.88 72 LEU A C 1
ATOM 591 O O . LEU A 1 72 ? -8.463 -5.161 -6.358 1.00 91.88 72 LEU A O 1
ATOM 595 N N . LYS A 1 73 ? -10.642 -5.440 -5.969 1.00 93.19 73 LYS A N 1
ATOM 596 C CA . LYS A 1 73 ? -10.784 -6.560 -6.913 1.00 93.19 73 LYS A CA 1
ATOM 597 C C . LYS A 1 73 ? -10.889 -6.090 -8.356 1.00 93.19 73 LYS A C 1
ATOM 599 O O . LYS A 1 73 ? -10.373 -6.790 -9.224 1.00 93.19 73 LYS A O 1
ATOM 604 N N . GLU A 1 74 ? -11.604 -5.001 -8.605 1.00 92.00 74 GLU A N 1
ATOM 605 C CA . GLU A 1 74 ? -11.769 -4.418 -9.934 1.00 92.00 74 GLU A CA 1
ATOM 606 C C . GLU A 1 74 ? -10.413 -3.978 -10.477 1.00 92.00 74 GLU A C 1
ATOM 608 O O . GLU A 1 74 ? -9.956 -4.550 -11.467 1.00 92.00 74 GLU A O 1
ATOM 613 N N . GLU A 1 75 ? -9.705 -3.126 -9.737 1.00 89.25 75 GLU A N 1
ATOM 614 C CA . GLU A 1 75 ? -8.369 -2.641 -10.093 1.00 89.25 75 GLU A CA 1
ATOM 615 C C . GLU A 1 75 ? -7.382 -3.801 -10.294 1.00 89.25 75 GLU A C 1
ATOM 617 O O . GLU A 1 75 ? -6.712 -3.904 -11.322 1.00 89.25 75 GLU A O 1
ATOM 622 N N . PHE A 1 76 ? -7.369 -4.783 -9.382 1.00 95.12 76 PHE A N 1
ATOM 623 C CA . PHE A 1 76 ? -6.532 -5.973 -9.545 1.00 95.12 76 PHE A CA 1
ATOM 624 C C . PHE A 1 76 ? -6.835 -6.741 -10.841 1.00 95.12 76 PHE A C 1
ATOM 626 O O . PHE A 1 76 ? -5.926 -7.289 -11.464 1.00 95.12 76 PHE A O 1
ATOM 633 N N . LEU A 1 77 ? -8.105 -6.879 -11.228 1.00 95.69 77 LEU A N 1
ATOM 634 C CA . LEU A 1 77 ? -8.478 -7.624 -12.432 1.00 95.69 77 LEU A CA 1
ATOM 635 C C . LEU A 1 77 ? -8.126 -6.861 -13.711 1.00 95.69 77 LEU A C 1
ATOM 637 O O . LEU A 1 77 ? -7.737 -7.507 -14.691 1.00 95.69 77 LEU A O 1
ATOM 641 N N . GLU A 1 78 ? -8.250 -5.536 -13.697 1.00 93.88 78 GLU A N 1
ATOM 642 C CA . GLU A 1 78 ? -7.845 -4.656 -14.793 1.00 93.88 78 GLU A CA 1
ATOM 643 C C . GLU A 1 78 ? -6.335 -4.732 -15.015 1.00 93.88 78 GLU A C 1
ATOM 645 O O . GLU A 1 78 ? -5.893 -5.182 -16.078 1.00 93.88 78 GLU A O 1
ATOM 650 N N . GLU A 1 79 ? -5.551 -4.477 -13.970 1.00 94.25 79 GLU A N 1
ATOM 651 C CA . GLU A 1 79 ? -4.089 -4.547 -14.021 1.00 94.25 79 GLU A CA 1
ATOM 652 C C . GLU A 1 79 ? -3.591 -5.947 -14.376 1.00 94.25 79 GLU A 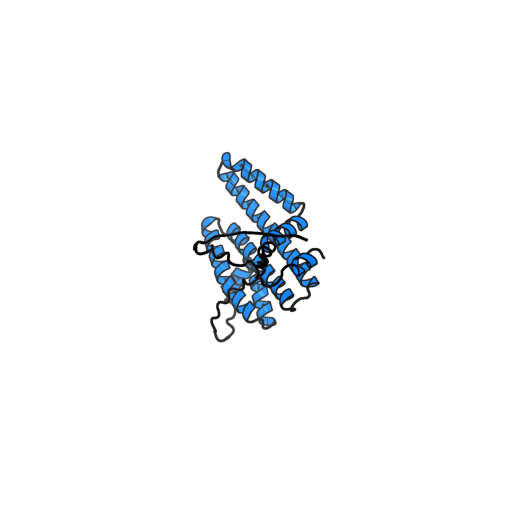C 1
ATOM 654 O O . GLU A 1 79 ? -2.665 -6.137 -15.168 1.00 94.25 79 GLU A O 1
ATOM 659 N N . LYS A 1 80 ? -4.253 -6.990 -13.859 1.00 96.44 80 LYS A N 1
ATOM 660 C CA . LYS A 1 80 ? -3.868 -8.373 -14.159 1.00 96.44 80 LYS A CA 1
ATOM 661 C C . LYS A 1 80 ? -4.045 -8.700 -15.636 1.00 96.44 80 LYS A C 1
ATOM 663 O O . LYS A 1 80 ? -3.311 -9.540 -16.163 1.00 96.44 80 LYS A O 1
ATOM 668 N N . LYS A 1 81 ? -5.044 -8.108 -16.286 1.00 95.56 81 LYS A N 1
ATOM 669 C CA . LYS A 1 81 ? -5.305 -8.312 -17.711 1.00 95.56 81 LYS A CA 1
ATOM 670 C C . LYS A 1 81 ? -4.275 -7.584 -18.574 1.00 95.56 81 LYS A C 1
ATOM 672 O O . LYS A 1 81 ? -3.930 -8.117 -19.627 1.00 95.56 81 LYS A O 1
ATOM 677 N N . GLU A 1 82 ? -3.820 -6.411 -18.146 1.00 91.94 82 GLU A N 1
ATOM 678 C CA . GLU A 1 82 ? -2.875 -5.579 -18.893 1.00 91.94 82 GLU A CA 1
ATOM 679 C C . GLU A 1 82 ? -1.420 -6.019 -18.686 1.00 91.94 82 GLU A C 1
ATOM 681 O O . GLU A 1 82 ? -0.729 -6.340 -19.651 1.00 91.94 82 GLU A O 1
ATOM 686 N N . ARG A 1 83 ? -0.987 -6.103 -17.424 1.00 89.69 83 ARG A N 1
ATOM 687 C CA . ARG A 1 83 ? 0.425 -6.229 -17.012 1.00 89.69 83 ARG A CA 1
ATOM 688 C C . ARG A 1 83 ? 0.721 -7.507 -16.222 1.00 89.69 83 ARG A C 1
ATOM 690 O O . ARG A 1 83 ? 1.854 -7.786 -15.835 1.00 89.69 83 ARG A O 1
ATOM 697 N N . GLY A 1 84 ? -0.291 -8.349 -16.017 1.00 95.06 84 GLY A N 1
ATOM 698 C CA . GLY A 1 84 ? -0.147 -9.656 -15.382 1.00 95.06 84 GLY A CA 1
ATOM 699 C C . GLY A 1 84 ? -0.296 -9.641 -13.859 1.00 95.06 84 GLY A C 1
ATOM 700 O O . GLY A 1 84 ? -0.433 -8.614 -13.204 1.00 95.06 84 GLY A O 1
ATOM 701 N N . GLU A 1 85 ? -0.317 -10.839 -13.269 1.00 95.94 85 GLU A N 1
ATOM 702 C CA . GLU A 1 85 ? -0.714 -11.017 -11.864 1.00 95.94 85 GLU A CA 1
ATOM 703 C C . GLU A 1 85 ? 0.268 -10.412 -10.852 1.00 95.94 85 GLU A C 1
ATOM 705 O O . GLU A 1 85 ? -0.147 -10.036 -9.757 1.00 95.94 85 GLU A O 1
ATOM 710 N N . GLU A 1 86 ? 1.558 -10.347 -11.179 1.00 93.94 86 GLU A N 1
ATOM 711 C CA . GLU A 1 86 ? 2.553 -9.802 -10.255 1.00 93.94 86 GLU A CA 1
ATOM 712 C C . GLU A 1 86 ? 2.438 -8.278 -10.132 1.00 93.94 86 GLU A C 1
ATOM 714 O O . GLU A 1 86 ? 2.432 -7.768 -9.013 1.00 93.94 86 GLU A O 1
ATOM 719 N N . PHE A 1 87 ? 2.288 -7.572 -11.255 1.00 94.31 87 PHE A N 1
ATOM 720 C CA . PHE A 1 87 ? 2.077 -6.124 -11.277 1.00 94.31 87 PHE A CA 1
ATOM 721 C C . PHE A 1 87 ? 0.777 -5.755 -10.556 1.00 94.31 87 PHE A C 1
ATOM 723 O O . PHE A 1 87 ? 0.790 -5.001 -9.585 1.00 94.31 87 PHE A O 1
ATOM 730 N N . ALA A 1 88 ? -0.321 -6.424 -10.917 1.00 95.81 88 ALA A N 1
ATOM 731 C CA . ALA A 1 88 ? -1.623 -6.233 -10.285 1.00 95.81 88 ALA A CA 1
ATOM 732 C C . ALA A 1 88 ? -1.609 -6.458 -8.769 1.00 95.81 88 ALA A C 1
ATOM 734 O O . ALA A 1 88 ? -2.286 -5.758 -8.022 1.00 95.81 88 ALA A O 1
ATOM 735 N N . ASN A 1 89 ? -0.837 -7.439 -8.283 1.00 96.38 89 ASN A N 1
ATOM 736 C CA . ASN A 1 89 ? -0.686 -7.650 -6.846 1.00 96.38 89 ASN A CA 1
ATOM 737 C C . ASN A 1 89 ? -0.001 -6.461 -6.164 1.00 96.38 89 ASN A C 1
ATOM 739 O O . ASN A 1 89 ? -0.414 -6.096 -5.069 1.00 96.38 89 ASN A O 1
ATOM 743 N N . LYS A 1 90 ? 1.027 -5.868 -6.782 1.00 95.19 90 LYS A N 1
ATOM 744 C CA . LYS A 1 90 ? 1.722 -4.704 -6.221 1.00 95.19 90 LYS A CA 1
ATOM 745 C C . LYS A 1 90 ? 0.812 -3.468 -6.198 1.00 95.19 90 LYS A C 1
ATOM 747 O O . LYS A 1 90 ? 0.777 -2.800 -5.170 1.00 95.19 90 LYS A O 1
ATOM 752 N N . VAL A 1 91 ? 0.028 -3.236 -7.256 1.00 95.19 91 VAL A N 1
ATOM 753 C CA . VAL A 1 91 ? -0.987 -2.164 -7.304 1.00 95.19 91 VAL A CA 1
ATOM 754 C C . VAL A 1 91 ? -2.035 -2.353 -6.204 1.00 95.19 91 VAL A C 1
ATOM 756 O O . VAL A 1 91 ? -2.209 -1.479 -5.363 1.00 95.19 91 VAL A O 1
ATOM 759 N N . ALA A 1 92 ? -2.625 -3.546 -6.091 1.00 95.56 92 ALA A N 1
ATOM 760 C CA . ALA A 1 92 ? -3.588 -3.835 -5.027 1.00 95.56 92 ALA A CA 1
ATOM 761 C C . ALA A 1 92 ? -3.003 -3.632 -3.612 1.00 95.56 92 ALA A C 1
ATOM 763 O O . ALA A 1 92 ? -3.705 -3.211 -2.697 1.00 95.56 92 ALA A O 1
ATOM 764 N N . LEU A 1 93 ? -1.704 -3.901 -3.421 1.00 97.38 93 LEU A N 1
ATOM 765 C CA . LEU A 1 93 ? -1.018 -3.644 -2.153 1.00 97.38 93 LEU A CA 1
ATOM 766 C C . LEU A 1 93 ? -0.766 -2.150 -1.884 1.00 97.38 93 LEU A C 1
ATOM 768 O O . LEU A 1 93 ? -0.641 -1.791 -0.710 1.00 97.38 93 LEU A O 1
ATOM 772 N N . LEU A 1 94 ? -0.676 -1.292 -2.910 1.00 95.38 94 LEU A N 1
ATOM 773 C CA . LEU A 1 94 ? -0.672 0.163 -2.718 1.00 95.38 94 LEU A CA 1
ATOM 774 C C . LEU A 1 94 ? -2.020 0.631 -2.183 1.00 95.38 94 LEU A C 1
ATOM 776 O O . LEU A 1 94 ? -2.042 1.367 -1.197 1.00 95.38 94 LEU A O 1
ATOM 780 N N . GLU A 1 95 ? -3.117 0.185 -2.787 1.00 94.94 95 GLU A N 1
ATOM 781 C CA . GLU A 1 95 ? -4.455 0.585 -2.349 1.00 94.94 95 GLU A CA 1
ATOM 782 C C . GLU A 1 95 ? -4.764 0.046 -0.945 1.00 94.94 95 GLU A C 1
ATOM 784 O O . GLU A 1 95 ? -5.160 0.789 -0.051 1.00 94.94 95 GLU A O 1
ATOM 789 N N . ASP A 1 96 ? -4.433 -1.222 -0.677 1.00 97.50 96 ASP A N 1
ATOM 790 C CA . ASP A 1 96 ? -4.526 -1.811 0.665 1.00 97.50 96 ASP A CA 1
ATOM 791 C C . ASP A 1 96 ? -3.736 -1.021 1.720 1.00 97.50 96 ASP A C 1
ATOM 793 O O . ASP A 1 96 ? -4.166 -0.875 2.867 1.00 97.50 96 ASP A O 1
ATOM 797 N N . ASN A 1 97 ? -2.553 -0.529 1.348 1.00 97.62 97 ASN A N 1
ATOM 798 C CA . ASN A 1 97 ? -1.731 0.291 2.224 1.00 97.62 97 ASN A CA 1
ATOM 799 C C . ASN A 1 97 ? -2.341 1.681 2.455 1.00 97.62 97 ASN A C 1
ATOM 801 O O . ASN A 1 97 ? -2.272 2.165 3.584 1.00 97.62 97 ASN A O 1
ATOM 805 N N . PHE A 1 98 ? -2.951 2.289 1.435 1.00 94.56 98 PHE A N 1
ATOM 806 C CA . PHE A 1 98 ? -3.625 3.580 1.561 1.00 94.56 98 PHE A CA 1
ATOM 807 C C . PHE A 1 98 ? -4.839 3.492 2.491 1.00 94.56 98 PHE A C 1
ATOM 809 O O . PHE A 1 98 ? -4.902 4.221 3.477 1.00 94.56 98 PHE A O 1
ATOM 816 N N . ILE A 1 99 ? -5.703 2.492 2.299 1.00 94.62 99 ILE A N 1
ATOM 817 C CA . ILE A 1 99 ? -6.848 2.229 3.187 1.00 94.62 99 ILE A CA 1
ATOM 818 C C . ILE A 1 99 ? -6.388 2.034 4.646 1.00 94.62 99 ILE A C 1
ATOM 820 O O . ILE A 1 99 ? -7.051 2.440 5.602 1.00 94.62 99 ILE A O 1
ATOM 824 N N . ALA A 1 100 ? -5.218 1.420 4.853 1.00 97.12 100 ALA A N 1
ATOM 825 C CA . ALA A 1 100 ? -4.638 1.278 6.185 1.00 97.12 100 ALA A CA 1
ATOM 826 C C . ALA A 1 100 ? -4.195 2.612 6.801 1.00 97.12 100 ALA A C 1
ATOM 828 O O . ALA A 1 100 ? -4.329 2.769 8.016 1.00 97.12 100 ALA A O 1
ATOM 829 N N . LEU A 1 101 ? -3.655 3.536 5.997 1.00 95.75 101 LEU A N 1
ATOM 830 C CA . LEU A 1 101 ? -3.283 4.883 6.439 1.00 95.75 101 LEU A CA 1
ATOM 831 C C . LEU A 1 101 ? -4.529 5.654 6.880 1.00 95.75 101 LEU A C 1
ATOM 833 O O . LEU A 1 101 ? -4.559 6.135 8.013 1.00 95.75 101 LEU A O 1
ATOM 837 N N . GLU A 1 102 ? -5.570 5.671 6.043 1.00 93.38 102 GLU A N 1
ATOM 838 C CA . GLU A 1 102 ? -6.862 6.306 6.345 1.00 93.38 102 GLU A CA 1
ATOM 839 C C . GLU A 1 102 ? -7.453 5.772 7.658 1.00 93.38 102 GLU A C 1
ATOM 841 O O . GLU A 1 102 ? -7.874 6.534 8.528 1.00 93.38 102 GLU A O 1
ATOM 846 N N . PHE A 1 103 ? -7.410 4.452 7.865 1.00 95.50 103 PHE A N 1
ATOM 847 C CA . PHE A 1 103 ? -7.934 3.842 9.084 1.00 95.50 103 PHE A CA 1
ATOM 848 C C . PHE A 1 103 ? -7.143 4.204 10.351 1.00 95.50 103 PHE A C 1
ATOM 850 O O . PHE A 1 103 ? -7.733 4.382 11.420 1.00 95.50 103 PHE A O 1
ATOM 857 N N . GLU A 1 104 ? -5.809 4.275 10.289 1.00 96.00 104 GLU A N 1
ATOM 858 C CA . GLU A 1 104 ? -5.025 4.677 11.463 1.00 96.00 104 GLU A CA 1
ATOM 859 C C . GLU A 1 104 ? -5.182 6.177 11.762 1.00 96.00 104 GLU A C 1
ATOM 861 O O . GLU A 1 104 ? -5.256 6.522 12.942 1.00 96.00 104 GLU A O 1
ATOM 866 N N . LEU A 1 105 ? -5.325 7.036 10.742 1.00 92.00 105 LEU A N 1
ATOM 867 C CA . LEU A 1 105 ? -5.674 8.454 10.909 1.00 92.00 105 LEU A CA 1
ATOM 868 C C . LEU A 1 105 ? -7.037 8.614 11.589 1.00 92.00 105 LEU A C 1
ATOM 870 O O . LEU A 1 105 ? -7.120 9.215 12.660 1.00 92.00 105 LEU A O 1
ATOM 874 N N . TRP A 1 106 ? -8.071 7.959 11.056 1.00 93.44 106 TRP A N 1
ATOM 875 C CA . TRP A 1 106 ? -9.411 7.952 11.646 1.00 93.44 106 TRP A CA 1
ATOM 876 C C . TRP A 1 106 ? -9.396 7.521 13.120 1.00 93.44 106 TRP A C 1
ATOM 878 O O . TRP A 1 106 ? -10.050 8.124 13.970 1.00 93.44 106 TRP A O 1
ATOM 888 N N . LYS A 1 107 ? -8.605 6.498 13.476 1.00 93.81 107 LYS A N 1
ATOM 889 C CA . LYS A 1 107 ? -8.495 6.066 14.878 1.00 93.81 107 LYS A CA 1
ATOM 890 C C . LYS A 1 107 ? -7.891 7.130 15.787 1.00 93.81 107 LYS A C 1
ATOM 892 O O . LYS A 1 107 ? -8.243 7.148 16.968 1.00 93.81 107 LYS A O 1
ATOM 897 N N . ILE A 1 108 ? -6.965 7.949 15.296 1.00 90.62 108 ILE A N 1
ATOM 898 C CA . ILE A 1 108 ? -6.414 9.068 16.068 1.00 90.62 108 ILE A CA 1
ATOM 899 C C . ILE A 1 108 ? -7.503 10.128 16.259 1.00 90.62 108 ILE A C 1
ATOM 901 O O . ILE A 1 108 ? -7.771 10.511 17.397 1.00 90.62 108 ILE A O 1
ATOM 905 N N . GLU A 1 109 ? -8.168 10.529 15.174 1.00 89.75 109 GLU A N 1
ATOM 906 C CA . GLU A 1 109 ? -9.214 11.563 15.172 1.00 89.75 109 GLU A CA 1
ATOM 907 C C . GLU A 1 109 ? -10.383 11.213 16.104 1.00 89.75 109 GLU A C 1
ATOM 909 O O . GLU A 1 109 ? -10.782 12.010 16.952 1.00 89.75 109 GLU A O 1
ATOM 914 N N . GLU A 1 110 ? -10.871 9.975 16.037 1.00 91.06 110 GLU A N 1
ATOM 915 C CA . GLU A 1 110 ? -11.982 9.485 16.862 1.00 91.06 110 GLU A CA 1
ATO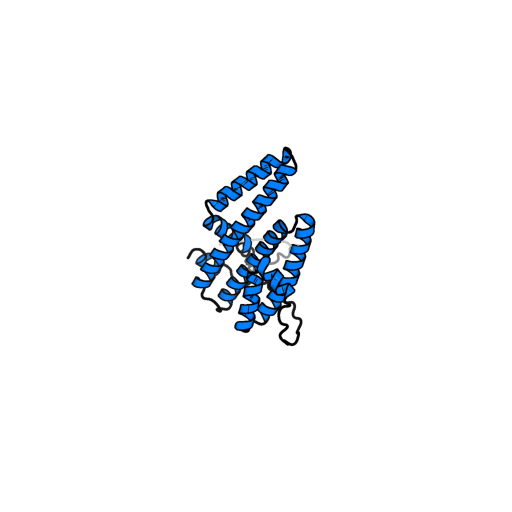M 916 C C . GLU A 1 110 ? -11.565 9.075 18.289 1.00 91.06 110 GLU A C 1
ATOM 918 O O . GLU A 1 110 ? -12.346 8.474 19.046 1.00 91.06 110 GLU A O 1
ATOM 923 N N . GLY A 1 111 ? -10.307 9.329 18.667 1.00 91.94 111 GLY A N 1
ATOM 924 C CA . GLY A 1 111 ? -9.754 8.980 19.976 1.00 91.94 111 GLY A CA 1
ATOM 925 C C . GLY A 1 111 ? -9.763 7.474 20.272 1.00 91.94 111 GLY A C 1
ATOM 926 O O . GLY A 1 111 ? -9.796 7.064 21.436 1.00 91.94 111 GLY A O 1
ATOM 927 N N . LYS A 1 112 ? -9.772 6.627 19.233 1.00 92.94 112 LYS A N 1
ATOM 928 C CA . LYS A 1 112 ? -9.686 5.157 19.333 1.00 92.94 112 LYS A CA 1
ATOM 929 C C . LYS A 1 112 ? -8.243 4.665 19.461 1.00 92.94 112 LYS A C 1
ATOM 931 O O . LYS A 1 112 ? -8.020 3.545 19.921 1.00 92.94 112 LYS A O 1
ATOM 936 N N . SER A 1 113 ? -7.277 5.494 19.076 1.00 91.81 113 SER A N 1
ATOM 937 C CA . SER A 1 113 ? -5.842 5.292 19.261 1.00 91.81 113 SER A CA 1
ATOM 938 C C . SER A 1 113 ? -5.216 6.526 19.901 1.00 91.81 113 SER A C 1
ATOM 940 O O . SER A 1 113 ? -5.697 7.642 19.724 1.00 91.81 113 SER A O 1
ATOM 942 N N . SER A 1 114 ? -4.121 6.332 20.639 1.00 94.38 114 SER A N 1
ATOM 943 C CA . SER A 1 114 ? -3.287 7.465 21.032 1.00 94.38 114 SER A CA 1
ATOM 944 C C . SER A 1 114 ? -2.589 8.038 19.795 1.00 94.38 114 SER A C 1
ATOM 946 O O . SER A 1 114 ? -2.248 7.289 18.877 1.00 94.38 114 SER A O 1
ATOM 948 N N . GLU A 1 115 ? -2.351 9.350 19.793 1.00 89.69 115 GLU A N 1
ATOM 949 C CA . GLU A 1 115 ? -1.592 10.041 18.743 1.00 89.69 115 GLU A CA 1
ATOM 950 C C . GLU A 1 115 ? -0.206 9.403 18.558 1.00 89.69 115 GLU A C 1
ATOM 952 O O . GLU A 1 115 ? 0.184 9.055 17.451 1.00 89.69 115 GLU A O 1
ATOM 957 N N . PHE A 1 116 ? 0.504 9.130 19.659 1.00 92.62 116 PHE A N 1
ATOM 958 C CA . PHE A 1 116 ? 1.838 8.528 19.609 1.00 92.62 116 PHE A CA 1
ATOM 959 C C . PHE A 1 116 ? 1.849 7.126 18.981 1.00 92.62 116 PHE A C 1
ATOM 961 O O . PHE A 1 116 ? 2.712 6.839 18.153 1.00 92.62 116 PHE A O 1
ATOM 968 N N . ASP A 1 117 ? 0.917 6.249 19.369 1.00 93.12 117 ASP A N 1
ATOM 969 C CA . ASP A 1 117 ? 0.857 4.890 18.814 1.00 93.12 117 ASP A CA 1
ATOM 970 C C . ASP A 1 117 ? 0.347 4.897 17.366 1.00 93.12 117 ASP A C 1
ATOM 972 O O . ASP A 1 117 ? 0.774 4.075 16.555 1.00 93.12 117 ASP A O 1
ATOM 976 N N . GLY A 1 118 ? -0.566 5.817 17.043 1.00 91.69 118 GLY A N 1
ATOM 977 C CA . GLY A 1 118 ? -1.090 6.003 15.694 1.00 91.69 118 GLY A CA 1
ATOM 978 C C . GLY A 1 118 ? -0.012 6.498 14.729 1.00 91.69 118 GLY A C 1
ATOM 979 O O . GLY A 1 118 ? 0.197 5.880 13.688 1.00 91.69 118 GLY A O 1
ATOM 980 N N . GLU A 1 119 ? 0.756 7.520 15.118 1.00 91.12 119 GLU A N 1
ATOM 981 C CA . GLU A 1 119 ? 1.888 8.044 14.342 1.00 91.12 119 GLU A CA 1
ATOM 982 C C . GLU A 1 119 ? 2.900 6.965 13.969 1.00 91.12 119 GLU A C 1
ATOM 984 O O . GLU A 1 119 ? 3.324 6.886 12.821 1.00 91.12 119 GLU A O 1
ATOM 989 N N . GLN A 1 120 ? 3.280 6.107 14.920 1.00 95.00 120 GLN A N 1
ATOM 990 C CA . GLN A 1 120 ? 4.248 5.041 14.644 1.00 95.00 120 GLN A CA 1
ATOM 991 C C . GLN A 1 120 ? 3.738 4.051 13.595 1.00 95.00 120 GLN A C 1
ATOM 993 O O . GLN A 1 120 ? 4.516 3.506 12.808 1.00 95.00 120 GLN A O 1
ATOM 998 N N . LYS A 1 121 ? 2.429 3.786 13.584 1.00 96.19 121 LYS A N 1
ATOM 999 C CA . LYS A 1 121 ? 1.826 2.919 12.572 1.00 96.19 121 LYS A CA 1
ATOM 1000 C C . LYS A 1 121 ? 1.749 3.610 11.221 1.00 96.19 121 LYS A C 1
ATOM 1002 O O . LYS A 1 121 ? 2.071 2.961 10.231 1.00 96.19 121 LYS A O 1
ATOM 1007 N N . ILE A 1 122 ? 1.376 4.889 11.187 1.00 95.56 122 ILE A N 1
ATOM 1008 C CA . ILE A 1 122 ? 1.363 5.705 9.966 1.00 95.56 122 ILE A CA 1
ATOM 1009 C C . ILE A 1 122 ? 2.765 5.743 9.349 1.00 95.56 122 ILE A C 1
ATOM 1011 O O . ILE A 1 122 ? 2.923 5.382 8.189 1.00 95.56 122 ILE A O 1
ATOM 1015 N N . GLU A 1 123 ? 3.801 6.036 10.136 1.00 94.94 123 GLU A N 1
ATOM 1016 C CA . GLU A 1 123 ? 5.202 6.033 9.690 1.00 94.94 123 GLU A CA 1
ATOM 1017 C C . GLU A 1 123 ? 5.611 4.683 9.076 1.00 94.94 123 GLU A C 1
ATOM 1019 O O . GLU A 1 123 ? 6.170 4.615 7.980 1.00 94.94 123 GLU A O 1
ATOM 1024 N N . SER A 1 124 ? 5.272 3.580 9.748 1.00 97.12 124 SER A N 1
ATOM 1025 C CA . SER A 1 124 ? 5.530 2.228 9.241 1.00 97.12 124 SER A CA 1
ATOM 1026 C C . SER A 1 124 ? 4.791 1.941 7.926 1.00 97.12 124 SER A C 1
ATOM 1028 O O . SER A 1 124 ? 5.352 1.324 7.013 1.00 97.12 124 SER A O 1
ATOM 1030 N N . LEU A 1 125 ? 3.540 2.394 7.807 1.00 97.94 125 LEU A N 1
ATOM 1031 C CA . LEU A 1 125 ? 2.728 2.245 6.602 1.00 97.94 125 LEU A CA 1
ATOM 1032 C C . LEU A 1 125 ? 3.273 3.086 5.442 1.00 97.94 125 LEU A C 1
ATOM 1034 O O . LEU A 1 125 ? 3.342 2.561 4.334 1.00 97.94 125 LEU A O 1
ATOM 1038 N N . LEU A 1 126 ? 3.740 4.311 5.679 1.00 97.75 126 LEU A N 1
ATOM 1039 C CA . LEU A 1 126 ? 4.368 5.161 4.660 1.00 97.75 126 LEU A CA 1
ATOM 1040 C C . LEU A 1 126 ? 5.673 4.548 4.144 1.00 97.75 126 LEU A C 1
ATOM 1042 O O . LEU A 1 126 ? 5.855 4.384 2.940 1.00 97.75 126 LEU A O 1
ATOM 1046 N N . VAL A 1 127 ? 6.548 4.086 5.044 1.00 98.19 127 VAL A N 1
ATOM 1047 C CA . VAL A 1 127 ? 7.766 3.350 4.661 1.00 98.19 127 VAL A CA 1
ATOM 1048 C C . VAL A 1 127 ? 7.420 2.098 3.853 1.00 98.19 127 VAL A C 1
ATOM 1050 O O . VAL A 1 127 ? 8.128 1.726 2.912 1.00 98.19 127 VAL A O 1
ATOM 1053 N N . ARG A 1 128 ? 6.333 1.406 4.214 1.00 97.94 128 ARG A N 1
ATOM 1054 C CA . ARG A 1 128 ? 5.843 0.264 3.440 1.00 97.94 128 ARG A CA 1
ATOM 1055 C C . ARG A 1 128 ? 5.356 0.696 2.056 1.00 97.94 128 ARG A C 1
ATOM 1057 O O . ARG A 1 128 ? 5.669 -0.022 1.109 1.00 97.94 128 ARG A O 1
ATOM 1064 N N . ARG A 1 129 ? 4.662 1.829 1.935 1.00 97.56 129 ARG A N 1
ATOM 1065 C CA . ARG A 1 129 ? 4.192 2.394 0.664 1.00 97.56 129 ARG A CA 1
ATOM 1066 C C . ARG A 1 129 ? 5.348 2.674 -0.284 1.00 97.56 129 ARG A C 1
ATOM 1068 O O . ARG A 1 129 ? 5.352 2.133 -1.383 1.00 97.56 129 ARG A O 1
ATOM 1075 N N . VAL A 1 130 ? 6.380 3.383 0.182 1.00 98.06 130 VAL A N 1
ATOM 1076 C CA . VAL A 1 130 ? 7.588 3.677 -0.614 1.00 98.06 130 VAL A CA 1
ATOM 1077 C C . VAL A 1 130 ? 8.242 2.393 -1.129 1.00 98.06 130 VAL A C 1
ATOM 1079 O O . VAL A 1 130 ? 8.640 2.306 -2.285 1.00 98.06 130 VAL A O 1
ATOM 1082 N N . LYS A 1 131 ? 8.300 1.338 -0.308 1.00 98.12 131 LYS A N 1
ATOM 1083 C CA . LYS A 1 131 ? 8.838 0.039 -0.747 1.00 98.12 131 LYS A CA 1
ATOM 1084 C C . LYS A 1 131 ? 7.987 -0.643 -1.816 1.00 98.12 131 LYS A C 1
ATOM 1086 O O . LYS A 1 131 ? 8.536 -1.397 -2.613 1.00 98.12 131 LYS A O 1
ATOM 1091 N N . ILE A 1 132 ? 6.669 -0.452 -1.795 1.00 97.31 132 ILE A N 1
ATOM 1092 C CA . ILE A 1 132 ? 5.778 -0.991 -2.828 1.00 97.31 132 ILE A CA 1
ATOM 1093 C C . ILE A 1 132 ? 5.939 -0.180 -4.119 1.00 97.31 132 ILE A C 1
ATOM 1095 O O . ILE A 1 132 ? 6.074 -0.797 -5.170 1.00 97.31 132 ILE A O 1
ATOM 1099 N N . LEU A 1 133 ? 6.018 1.154 -4.028 1.00 96.69 133 LEU A N 1
ATOM 1100 C CA . LEU A 1 133 ? 6.305 2.043 -5.162 1.00 96.69 133 LEU A CA 1
ATOM 1101 C C . LEU A 1 133 ? 7.619 1.660 -5.844 1.00 96.69 133 LEU A C 1
ATOM 1103 O O . LEU A 1 133 ? 7.613 1.321 -7.017 1.00 96.69 133 LEU A O 1
ATOM 1107 N N . ASN A 1 134 ? 8.710 1.540 -5.083 1.00 97.81 134 ASN A N 1
ATOM 1108 C CA . ASN A 1 134 ? 9.998 1.107 -5.631 1.00 97.81 134 ASN A CA 1
ATOM 1109 C C . ASN A 1 134 ? 9.903 -0.251 -6.352 1.00 97.81 134 ASN A C 1
ATOM 1111 O O . ASN A 1 134 ? 10.553 -0.460 -7.369 1.00 97.81 134 ASN A O 1
ATOM 1115 N N . ALA A 1 135 ? 9.094 -1.185 -5.841 1.00 96.88 135 ALA A N 1
ATOM 1116 C CA . ALA A 1 135 ? 8.908 -2.491 -6.469 1.00 96.88 135 ALA A CA 1
ATOM 1117 C C . ALA A 1 135 ? 8.036 -2.445 -7.739 1.00 96.88 135 ALA A C 1
ATOM 1119 O O . ALA A 1 135 ? 8.146 -3.349 -8.565 1.00 96.88 135 ALA A O 1
ATOM 1120 N N . LEU A 1 136 ? 7.150 -1.455 -7.877 1.00 94.62 136 LEU A N 1
ATOM 1121 C CA . LEU A 1 136 ? 6.413 -1.180 -9.115 1.00 94.62 136 LEU A CA 1
ATOM 1122 C C . LEU A 1 136 ? 7.319 -0.504 -10.138 1.00 94.62 136 LEU A C 1
ATOM 1124 O O . LEU A 1 136 ? 7.378 -0.953 -11.278 1.00 94.62 136 LEU A O 1
ATOM 1128 N N . ASP A 1 137 ? 8.095 0.483 -9.705 1.00 95.94 137 ASP A N 1
ATOM 1129 C CA . ASP A 1 137 ? 9.066 1.184 -10.541 1.00 95.94 137 ASP A CA 1
ATOM 1130 C C . ASP A 1 137 ? 10.126 0.220 -11.100 1.00 95.94 137 ASP A C 1
ATOM 1132 O O . ASP A 1 137 ? 10.534 0.327 -12.253 1.00 95.94 137 ASP A O 1
ATOM 1136 N N . GLU A 1 138 ? 10.518 -0.807 -10.338 1.00 95.94 138 GLU A N 1
ATOM 1137 C CA . GLU A 1 138 ? 11.359 -1.898 -10.846 1.00 95.94 138 GLU A CA 1
ATOM 1138 C C . GLU A 1 138 ? 10.710 -2.698 -11.992 1.00 95.94 138 GLU A C 1
ATOM 1140 O O . GLU A 1 138 ? 11.435 -3.194 -12.856 1.00 95.94 138 GLU A O 1
ATOM 1145 N N . GLU A 1 139 ? 9.382 -2.863 -12.015 1.00 92.62 139 GLU A N 1
ATOM 1146 C CA . GLU A 1 139 ? 8.677 -3.468 -13.157 1.00 92.62 139 GLU A CA 1
ATOM 1147 C C . GLU A 1 139 ? 8.610 -2.494 -14.337 1.00 92.62 139 GLU A C 1
ATOM 1149 O O . GLU A 1 139 ? 8.914 -2.893 -15.459 1.00 92.62 139 GLU A O 1
ATOM 1154 N N . ILE A 1 140 ? 8.323 -1.214 -14.079 1.00 89.94 140 ILE A N 1
ATOM 1155 C CA . ILE A 1 140 ? 8.289 -0.156 -15.102 1.00 89.94 140 ILE A CA 1
ATOM 1156 C C . ILE A 1 140 ? 9.649 -0.040 -15.802 1.00 89.94 140 ILE A C 1
ATOM 1158 O O . ILE A 1 140 ? 9.721 -0.030 -17.025 1.00 89.94 140 ILE A O 1
ATOM 1162 N N . ILE A 1 141 ? 10.757 -0.080 -15.058 1.00 92.56 141 ILE A N 1
ATOM 1163 C CA . ILE A 1 141 ? 12.113 -0.098 -15.630 1.00 92.56 141 ILE A CA 1
ATOM 1164 C C . ILE A 1 141 ? 12.317 -1.287 -16.584 1.00 92.56 141 ILE A C 1
ATOM 1166 O O . ILE A 1 141 ? 13.076 -1.169 -17.551 1.00 92.56 141 ILE A O 1
ATOM 1170 N N . LYS A 1 142 ? 11.717 -2.456 -16.315 1.00 91.44 142 LYS A N 1
ATOM 1171 C CA . LYS A 1 142 ? 11.818 -3.610 -17.227 1.00 91.44 142 LYS A CA 1
ATOM 1172 C C . LYS A 1 142 ? 11.033 -3.346 -18.506 1.00 91.44 142 LYS A C 1
ATOM 1174 O O . LYS A 1 142 ? 11.581 -3.594 -19.574 1.00 91.44 142 LYS A O 1
ATOM 1179 N N . GLU A 1 143 ? 9.818 -2.814 -18.391 1.00 87.94 143 GLU A N 1
ATOM 1180 C CA . GLU A 1 143 ? 8.975 -2.435 -19.532 1.00 87.94 143 GLU A CA 1
ATOM 1181 C C . GLU A 1 143 ? 9.678 -1.390 -20.410 1.00 87.94 143 GLU A C 1
ATOM 1183 O O . GLU A 1 143 ? 9.897 -1.636 -21.594 1.00 87.94 143 GLU A O 1
ATOM 1188 N N . LEU A 1 144 ? 10.169 -0.298 -19.816 1.00 89.00 144 LEU A N 1
ATOM 1189 C CA . LEU A 1 144 ? 10.908 0.753 -20.522 1.00 89.00 144 LEU A CA 1
ATOM 1190 C C . LEU A 1 144 ? 12.121 0.190 -21.272 1.00 89.00 144 LEU A C 1
ATOM 1192 O O . LEU A 1 144 ? 12.373 0.547 -22.418 1.00 89.00 144 LEU A O 1
ATOM 1196 N N . LYS A 1 145 ? 12.859 -0.757 -20.685 1.00 88.06 145 LYS A N 1
ATOM 1197 C CA . LYS A 1 145 ? 13.995 -1.408 -21.366 1.00 88.06 145 LYS A CA 1
ATOM 1198 C C . LYS A 1 145 ? 13.587 -2.287 -22.546 1.00 88.06 145 LYS A C 1
ATOM 1200 O O . LYS A 1 145 ? 14.420 -2.539 -23.419 1.00 88.06 145 LYS A O 1
ATOM 1205 N N . GLU A 1 146 ? 12.359 -2.792 -22.563 1.00 88.69 146 GLU A N 1
ATOM 1206 C CA . GLU A 1 146 ? 11.817 -3.572 -23.677 1.00 88.69 146 GLU A CA 1
ATOM 1207 C C . GLU A 1 146 ? 11.312 -2.676 -24.824 1.00 88.69 146 GLU A C 1
ATOM 1209 O O . GLU A 1 146 ? 11.297 -3.125 -25.973 1.00 88.69 146 GLU A O 1
ATOM 1214 N N . GLU A 1 147 ? 10.969 -1.412 -24.547 1.00 83.69 147 GLU A N 1
ATOM 1215 C CA . GLU A 1 147 ? 10.427 -0.455 -25.526 1.00 83.69 147 GLU A CA 1
ATOM 1216 C C . GLU A 1 147 ? 11.461 0.099 -26.525 1.00 83.69 147 GLU A C 1
ATOM 1218 O O . GLU A 1 147 ? 11.098 0.412 -27.663 1.00 83.69 147 GLU A O 1
ATOM 1223 N N . GLY A 1 148 ? 12.754 0.138 -26.177 1.00 82.44 148 GLY A N 1
ATOM 1224 C CA . GLY A 1 148 ? 13.839 0.460 -27.114 1.00 82.44 148 GLY A CA 1
ATOM 1225 C C . GLY A 1 148 ? 14.880 1.444 -26.578 1.00 82.44 148 GLY A C 1
ATOM 1226 O O . GLY A 1 148 ? 14.987 1.667 -25.381 1.00 82.44 148 GLY A O 1
ATOM 1227 N N . GLU A 1 149 ? 15.705 2.005 -27.471 1.00 79.12 149 GLU A N 1
ATOM 1228 C CA . GLU A 1 149 ? 16.771 2.952 -27.086 1.00 79.12 149 GLU A CA 1
ATOM 1229 C C . GLU A 1 149 ? 16.223 4.296 -26.575 1.00 79.12 149 GLU A C 1
ATOM 1231 O O . GLU A 1 149 ? 16.866 4.929 -25.741 1.00 79.12 149 GLU A O 1
ATOM 1236 N N . ASP A 1 150 ? 15.034 4.703 -27.032 1.00 82.56 150 ASP A N 1
ATOM 1237 C CA . ASP A 1 150 ? 14.434 6.008 -26.717 1.00 82.56 150 ASP A CA 1
ATOM 1238 C C . ASP A 1 150 ? 13.931 6.118 -25.260 1.00 82.56 150 ASP A C 1
ATOM 1240 O O . ASP A 1 150 ? 13.739 7.224 -24.768 1.00 82.56 150 ASP A O 1
ATOM 1244 N N . SER A 1 151 ? 13.758 4.995 -24.556 1.00 87.56 151 SER A N 1
ATOM 1245 C CA . SER A 1 151 ? 13.248 4.898 -23.174 1.00 87.56 151 SER A CA 1
ATOM 1246 C C . SER A 1 151 ? 14.339 4.567 -22.140 1.00 87.56 151 SER A C 1
ATOM 1248 O O . SER A 1 151 ? 14.054 4.357 -20.959 1.00 87.56 151 SER A O 1
ATOM 1250 N N . ILE A 1 152 ? 15.611 4.506 -22.558 1.00 89.50 152 ILE A N 1
ATOM 1251 C CA . ILE A 1 152 ? 16.737 4.197 -21.659 1.00 89.50 152 ILE A CA 1
ATOM 1252 C C . ILE A 1 152 ? 16.955 5.315 -20.635 1.00 89.50 152 ILE A C 1
ATOM 1254 O O . ILE A 1 152 ? 17.200 5.008 -19.472 1.00 89.50 152 ILE A O 1
ATOM 1258 N N . GLU A 1 153 ? 16.864 6.577 -21.060 1.00 91.38 153 GLU A N 1
ATOM 1259 C CA . GLU A 1 153 ? 17.037 7.743 -20.180 1.00 91.38 153 GLU A CA 1
ATOM 1260 C C . GLU A 1 153 ? 15.971 7.749 -19.075 1.00 91.38 153 GLU A C 1
ATOM 1262 O O . GLU A 1 153 ? 16.314 7.804 -17.899 1.00 91.38 153 GLU A O 1
ATOM 1267 N N . GLU A 1 154 ? 14.700 7.532 -19.429 1.00 91.38 154 GLU A N 1
ATOM 1268 C CA . GLU A 1 154 ? 13.594 7.414 -18.468 1.00 91.38 154 GLU A CA 1
ATOM 1269 C C . GLU A 1 154 ? 13.818 6.257 -17.476 1.00 91.38 154 GLU A C 1
ATOM 1271 O O . GLU A 1 154 ? 13.661 6.412 -16.266 1.00 91.38 154 GLU A O 1
ATOM 1276 N N . ALA A 1 155 ? 14.278 5.096 -17.955 1.00 93.19 155 ALA A N 1
ATOM 1277 C CA . ALA A 1 155 ? 14.589 3.966 -17.080 1.00 93.19 155 ALA A CA 1
ATOM 1278 C C . ALA A 1 155 ? 15.774 4.238 -16.129 1.00 93.19 155 ALA A C 1
ATOM 1280 O O . ALA A 1 155 ? 15.854 3.623 -15.060 1.00 93.19 155 ALA A O 1
ATOM 1281 N N . GLU A 1 156 ? 16.722 5.096 -16.517 1.00 95.12 156 GLU A N 1
ATOM 1282 C CA . GLU A 1 156 ? 17.827 5.538 -15.662 1.00 95.12 156 GLU A CA 1
ATOM 1283 C C . GLU A 1 156 ? 17.350 6.546 -14.610 1.00 95.12 156 GLU A C 1
ATOM 1285 O O . GLU A 1 156 ? 17.684 6.367 -13.439 1.00 95.12 156 GLU A O 1
ATOM 1290 N N . GLU A 1 157 ? 16.505 7.511 -14.981 1.00 94.62 157 GLU A N 1
ATOM 1291 C CA . GLU A 1 157 ? 15.896 8.472 -14.049 1.00 94.62 157 GLU A CA 1
ATOM 1292 C C . GLU A 1 157 ? 15.087 7.764 -12.953 1.00 94.62 157 GLU A C 1
ATOM 1294 O O . GLU A 1 157 ? 15.342 7.957 -11.761 1.00 94.62 157 GLU A O 1
ATOM 1299 N N . VAL A 1 158 ? 14.189 6.848 -13.340 1.00 94.94 158 VAL A N 1
ATOM 1300 C CA . VAL A 1 158 ? 13.397 6.053 -12.384 1.00 94.94 158 VAL A CA 1
ATOM 1301 C C . VAL A 1 158 ? 14.314 5.230 -11.470 1.00 94.94 158 VAL A C 1
ATOM 1303 O O . VAL A 1 158 ? 14.074 5.091 -10.268 1.00 94.94 158 VAL A O 1
ATOM 1306 N N . LYS A 1 159 ? 15.421 4.698 -12.002 1.00 96.88 159 LYS A N 1
ATOM 1307 C CA . LYS A 1 159 ? 16.389 3.934 -11.204 1.00 96.88 159 LYS A CA 1
ATOM 1308 C C . LYS A 1 159 ? 17.110 4.807 -10.177 1.00 96.88 159 LYS A C 1
ATOM 1310 O O . LYS A 1 159 ? 17.305 4.353 -9.047 1.00 96.88 159 LYS A O 1
ATOM 1315 N N . GLU A 1 160 ? 17.532 6.011 -10.553 1.00 97.44 160 GLU A N 1
ATOM 1316 C CA . GLU A 1 160 ? 18.161 6.964 -9.631 1.00 97.44 160 GLU A CA 1
ATOM 1317 C C . GLU A 1 160 ? 17.203 7.355 -8.502 1.00 97.44 160 GLU A C 1
ATOM 1319 O O . GLU A 1 160 ? 17.608 7.407 -7.336 1.00 97.44 160 GLU A O 1
ATOM 1324 N N . GLU A 1 161 ? 15.919 7.526 -8.814 1.00 96.50 161 GLU A N 1
ATOM 1325 C CA . GLU A 1 161 ? 14.899 7.817 -7.812 1.00 96.50 161 GLU A CA 1
ATOM 1326 C C . GLU A 1 161 ? 14.703 6.655 -6.823 1.00 96.50 161 GLU A C 1
ATOM 1328 O O . GLU A 1 161 ? 14.724 6.867 -5.605 1.00 96.50 161 GLU A O 1
ATOM 1333 N N . ILE A 1 162 ? 14.609 5.409 -7.304 1.00 97.62 162 ILE A N 1
ATOM 1334 C CA . ILE A 1 162 ? 14.561 4.218 -6.434 1.00 97.62 162 ILE A CA 1
ATOM 1335 C C . ILE A 1 162 ? 15.792 4.162 -5.517 1.00 97.62 162 ILE A C 1
ATOM 1337 O O . ILE A 1 162 ? 15.675 3.865 -4.322 1.00 97.62 162 ILE A O 1
ATOM 1341 N N . GLU A 1 163 ? 16.987 4.415 -6.059 1.00 98.06 163 GLU A N 1
ATOM 1342 C CA . GLU A 1 163 ? 18.235 4.424 -5.290 1.00 98.06 163 GLU A CA 1
ATOM 1343 C C . GLU A 1 163 ? 18.210 5.498 -4.195 1.00 98.06 163 GLU A C 1
ATOM 1345 O O . GLU A 1 163 ? 18.559 5.205 -3.044 1.00 98.06 163 GLU A O 1
ATOM 1350 N N . TRP A 1 164 ? 17.728 6.701 -4.515 1.00 98.44 164 TRP A N 1
ATOM 1351 C CA . TRP A 1 164 ? 17.567 7.780 -3.546 1.00 98.44 164 TRP A CA 1
ATOM 1352 C C . TRP A 1 164 ? 16.548 7.428 -2.455 1.00 98.44 164 TRP A C 1
ATOM 1354 O O . TRP A 1 164 ? 16.878 7.529 -1.269 1.00 98.44 164 TRP A O 1
ATOM 1364 N N . ARG A 1 165 ? 15.354 6.938 -2.818 1.00 97.94 165 ARG A N 1
ATOM 1365 C CA . ARG A 1 165 ? 14.308 6.542 -1.857 1.00 97.94 165 ARG A CA 1
ATOM 1366 C C . ARG A 1 165 ? 14.787 5.418 -0.936 1.00 97.94 165 ARG A C 1
ATOM 1368 O O . ARG A 1 165 ? 14.504 5.425 0.257 1.00 97.94 165 ARG A O 1
ATOM 1375 N N . ASN A 1 166 ? 15.553 4.455 -1.454 1.00 97.50 166 ASN A N 1
ATOM 1376 C CA . ASN A 1 166 ? 16.127 3.380 -0.640 1.00 97.50 166 ASN A CA 1
ATOM 1377 C C . ASN A 1 166 ? 17.199 3.884 0.341 1.00 97.50 166 ASN A C 1
ATOM 1379 O O . ASN A 1 166 ? 17.289 3.371 1.459 1.00 97.50 166 ASN A O 1
ATOM 1383 N N . ALA A 1 167 ? 18.009 4.869 -0.059 1.00 97.88 167 ALA A N 1
ATOM 1384 C CA . ALA A 1 167 ? 19.018 5.478 0.807 1.00 97.88 167 ALA A CA 1
ATOM 1385 C C . ALA A 1 167 ? 18.408 6.417 1.865 1.00 97.88 167 ALA A C 1
ATOM 1387 O O . ALA A 1 167 ? 18.963 6.532 2.958 1.00 97.88 167 ALA A O 1
ATOM 1388 N N . ASN A 1 168 ? 17.262 7.034 1.561 1.00 97.38 168 ASN A N 1
ATOM 1389 C CA . ASN A 1 168 ? 16.615 8.070 2.372 1.00 97.38 168 ASN A CA 1
ATOM 1390 C C . ASN A 1 168 ? 15.170 7.691 2.742 1.00 97.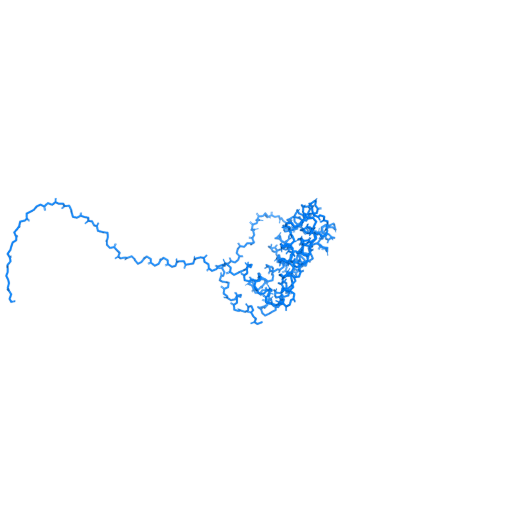38 168 ASN A C 1
ATOM 1392 O O . ASN A 1 168 ? 14.269 8.518 2.693 1.00 97.38 168 ASN A O 1
ATOM 1396 N N . ILE A 1 169 ? 14.928 6.430 3.114 1.00 96.56 169 ILE A N 1
ATOM 1397 C CA . ILE A 1 169 ? 13.569 5.865 3.220 1.00 96.56 169 ILE A CA 1
ATOM 1398 C C . ILE A 1 169 ? 12.628 6.606 4.183 1.00 96.56 169 ILE A C 1
ATOM 1400 O O . ILE A 1 169 ? 11.430 6.670 3.931 1.00 96.56 169 ILE A O 1
ATOM 1404 N N . GLU A 1 170 ? 13.149 7.150 5.283 1.00 94.50 170 GLU A N 1
ATOM 1405 C CA . GLU A 1 170 ? 12.358 7.927 6.249 1.00 94.50 170 GLU A CA 1
ATOM 1406 C C . GLU A 1 170 ? 11.975 9.301 5.685 1.00 94.50 170 GLU A C 1
ATOM 1408 O O . GLU A 1 170 ? 10.875 9.786 5.926 1.00 94.50 170 GLU A O 1
ATOM 1413 N N . GLU A 1 171 ? 12.875 9.908 4.913 1.00 96.06 171 GLU A N 1
ATOM 1414 C CA . GLU A 1 171 ? 12.647 11.176 4.223 1.00 96.06 171 GLU A CA 1
ATOM 1415 C C . GLU A 1 171 ? 11.677 10.991 3.055 1.00 96.06 171 GLU A C 1
ATOM 1417 O O . GLU A 1 171 ? 10.659 11.666 3.026 1.00 96.06 171 GLU A O 1
ATOM 1422 N N . ALA A 1 172 ? 11.874 9.978 2.211 1.00 96.00 172 ALA A N 1
ATOM 1423 C CA . ALA A 1 172 ? 10.921 9.628 1.160 1.00 96.00 172 ALA A CA 1
ATOM 1424 C C . ALA A 1 172 ? 9.515 9.316 1.713 1.00 96.00 172 ALA A C 1
ATOM 1426 O O . ALA A 1 172 ? 8.512 9.665 1.101 1.00 96.00 172 ALA A O 1
ATOM 1427 N N . ALA A 1 173 ? 9.421 8.663 2.877 1.00 95.69 173 ALA A N 1
ATOM 1428 C CA . ALA A 1 173 ? 8.140 8.391 3.530 1.00 95.69 173 ALA A CA 1
ATOM 1429 C C . ALA A 1 173 ? 7.456 9.665 4.054 1.00 95.69 173 ALA A C 1
ATOM 1431 O O . ALA A 1 173 ? 6.228 9.739 4.038 1.00 95.69 173 ALA A O 1
ATOM 1432 N N . ARG A 1 174 ? 8.234 10.649 4.519 1.00 91.12 174 ARG A N 1
ATOM 1433 C CA . ARG A 1 174 ? 7.723 11.953 4.955 1.00 91.12 174 ARG A CA 1
ATOM 1434 C C . ARG A 1 174 ? 7.257 12.783 3.765 1.00 91.12 174 ARG A C 1
ATOM 1436 O O . ARG A 1 174 ? 6.144 13.287 3.811 1.00 91.12 174 ARG A O 1
ATOM 1443 N N . ASP A 1 175 ? 8.067 12.873 2.716 1.00 92.62 175 ASP A N 1
ATOM 1444 C CA . ASP A 1 175 ? 7.721 13.620 1.505 1.00 92.62 175 ASP A CA 1
ATOM 1445 C C . ASP A 1 175 ? 6.433 13.040 0.883 1.00 92.62 175 ASP A C 1
ATOM 1447 O O . ASP A 1 175 ? 5.516 13.779 0.543 1.00 92.62 175 ASP A O 1
ATOM 1451 N N . LEU A 1 176 ? 6.288 11.708 0.880 1.00 91.12 176 LEU A N 1
ATOM 1452 C CA . LEU A 1 176 ? 5.054 11.030 0.472 1.00 91.12 176 LEU A CA 1
ATOM 1453 C C . LEU A 1 176 ? 3.855 11.339 1.384 1.00 91.12 176 LEU A C 1
ATOM 1455 O O . LEU A 1 176 ? 2.720 11.380 0.922 1.00 91.12 176 LEU A O 1
ATOM 1459 N N . PHE A 1 177 ? 4.064 11.511 2.690 1.00 88.62 177 PHE A N 1
ATOM 1460 C CA . PHE A 1 177 ? 2.981 11.921 3.586 1.00 88.62 177 PHE A CA 1
ATOM 1461 C C . PHE A 1 177 ? 2.509 13.341 3.271 1.00 88.62 177 PHE A C 1
ATOM 1463 O O . PHE A 1 177 ? 1.307 13.583 3.247 1.00 88.62 177 PHE A O 1
ATOM 1470 N N . GLU A 1 178 ? 3.442 14.259 3.022 1.00 87.94 178 GLU A N 1
ATOM 1471 C CA . GLU A 1 178 ? 3.133 15.631 2.614 1.00 87.94 178 GLU A CA 1
ATOM 1472 C C . GLU A 1 178 ? 2.418 15.661 1.255 1.00 87.94 178 GLU A C 1
ATOM 1474 O O . GLU A 1 178 ? 1.444 16.385 1.109 1.00 87.94 178 GLU A O 1
ATOM 1479 N N . GLU A 1 179 ? 2.805 14.817 0.299 1.00 85.50 179 GLU A N 1
ATOM 1480 C CA . GLU A 1 179 ? 2.094 14.679 -0.981 1.00 85.50 179 GLU A CA 1
ATOM 1481 C C . GLU A 1 179 ? 0.657 14.162 -0.798 1.00 85.50 179 GLU A C 1
ATOM 1483 O O . GLU A 1 179 ? -0.284 14.684 -1.388 1.00 85.50 179 GLU A O 1
ATOM 1488 N N . LEU A 1 180 ? 0.463 13.140 0.042 1.00 83.25 180 LEU A N 1
ATOM 1489 C CA . LEU A 1 180 ? -0.851 12.518 0.230 1.00 83.25 180 LEU A CA 1
ATOM 1490 C C . LEU A 1 180 ? -1.805 13.351 1.099 1.00 83.25 180 LEU A C 1
ATOM 1492 O O . LEU A 1 180 ? -3.019 13.242 0.937 1.00 83.25 180 LEU A O 1
ATOM 1496 N N . PHE A 1 181 ? -1.278 14.119 2.057 1.00 80.69 181 PHE A N 1
ATOM 1497 C CA . PHE A 1 181 ? -2.074 14.757 3.115 1.00 80.69 181 PHE A CA 1
ATOM 1498 C C . PHE A 1 181 ? -1.768 16.246 3.342 1.00 80.69 181 PHE A C 1
ATOM 1500 O O . PHE A 1 181 ? -2.439 16.875 4.158 1.00 80.69 181 PHE A O 1
ATOM 1507 N N . GLY A 1 182 ? -0.762 16.816 2.677 1.00 69.06 182 GLY A N 1
ATOM 1508 C CA . GLY A 1 182 ? -0.303 18.193 2.890 1.00 69.06 182 GLY A CA 1
ATOM 1509 C C . GLY A 1 182 ? -1.080 19.261 2.116 1.00 69.06 182 GLY A C 1
ATOM 1510 O O . GLY A 1 182 ? -1.129 20.400 2.566 1.00 69.06 182 GLY A O 1
ATOM 1511 N N . GLU A 1 183 ? -1.749 18.917 1.012 1.00 55.47 183 GLU A N 1
ATOM 1512 C CA . GLU A 1 183 ? -2.480 19.879 0.161 1.00 55.47 183 GLU A CA 1
ATOM 1513 C C . GLU A 1 183 ? -3.890 20.263 0.681 1.00 55.47 183 GLU A C 1
ATOM 1515 O O . GLU A 1 183 ? -4.782 20.577 -0.101 1.00 55.47 183 GLU A O 1
ATOM 1520 N N . ILE A 1 184 ? -4.134 20.252 1.999 1.00 48.94 184 ILE A N 1
ATOM 1521 C CA . ILE A 1 184 ? -5.433 20.671 2.581 1.00 48.94 184 ILE A CA 1
ATOM 1522 C C . ILE A 1 184 ? -5.426 22.150 3.038 1.00 48.94 184 ILE A C 1
ATOM 1524 O O . ILE A 1 184 ? -6.473 22.694 3.379 1.00 48.94 184 ILE A O 1
ATOM 1528 N N . GLU A 1 185 ? -4.289 22.853 2.980 1.00 43.56 185 GLU A N 1
ATOM 1529 C CA . GLU A 1 185 ? -4.176 24.275 3.364 1.00 43.56 185 GLU A CA 1
ATOM 1530 C C . GLU A 1 185 ? -4.088 25.257 2.168 1.00 43.56 185 GLU A C 1
ATOM 1532 O O . GLU A 1 185 ? -3.184 26.080 2.119 1.00 43.56 185 GLU A O 1
ATOM 1537 N N . GLU A 1 186 ? -5.033 25.239 1.222 1.00 42.56 186 GLU A N 1
ATOM 1538 C CA . GLU A 1 186 ? -5.354 26.383 0.329 1.00 42.56 186 GLU A CA 1
ATOM 1539 C C . GLU A 1 186 ? -6.867 26.272 0.002 1.00 42.56 186 GLU A C 1
ATOM 1541 O O . GLU A 1 186 ? -7.282 25.284 -0.589 1.00 42.56 186 GLU A O 1
ATOM 1546 N N . GLU A 1 187 ? -7.831 27.108 0.409 1.00 37.50 187 GLU A N 1
ATOM 1547 C CA . GLU A 1 187 ? -7.912 28.548 0.658 1.00 37.50 187 GLU A CA 1
ATOM 1548 C C . GLU A 1 187 ? -8.895 28.821 1.832 1.00 37.50 187 GLU A C 1
ATOM 1550 O O . GLU A 1 187 ? -10.105 28.635 1.698 1.00 37.50 187 GLU A O 1
ATOM 1555 N N . GLU A 1 188 ? -8.426 29.345 2.968 1.00 39.97 188 GLU A N 1
ATOM 1556 C CA . GLU A 1 188 ? -9.189 30.403 3.648 1.00 39.97 188 GLU A CA 1
ATOM 1557 C C . GLU A 1 188 ? -8.574 31.723 3.172 1.00 39.97 188 GLU A C 1
ATOM 1559 O O . GLU A 1 188 ? -7.740 32.325 3.847 1.00 39.97 188 GLU A O 1
ATOM 1564 N N . GLU A 1 189 ? -8.944 32.171 1.964 1.00 38.28 189 GLU A N 1
ATOM 1565 C CA . GLU A 1 189 ? -8.920 33.611 1.719 1.00 38.28 189 GLU A CA 1
ATOM 1566 C C . GLU A 1 189 ? -9.931 34.211 2.703 1.00 38.28 189 GLU A C 1
ATOM 1568 O O . GLU A 1 189 ? -11.146 34.127 2.513 1.00 38.28 189 GLU A O 1
ATOM 1573 N N . GLU A 1 190 ? -9.426 34.777 3.800 1.00 39.66 190 GLU A N 1
ATOM 1574 C CA . GLU A 1 190 ? -10.152 35.782 4.564 1.00 39.66 190 GLU A CA 1
ATOM 1575 C C . GLU A 1 190 ? -10.528 36.910 3.589 1.00 39.66 190 GLU A C 1
ATOM 1577 O O . GLU A 1 190 ? -9.782 37.869 3.38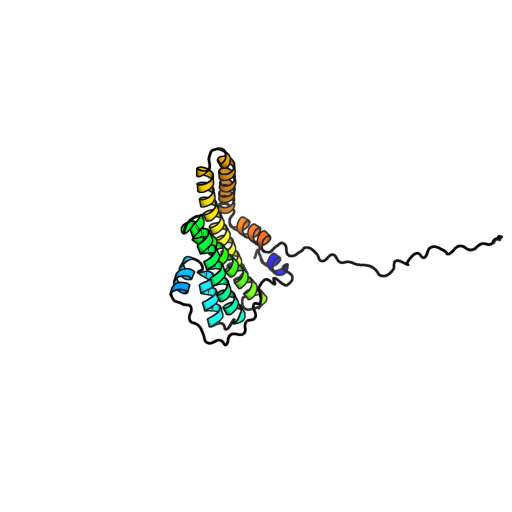8 1.00 39.66 190 GLU A O 1
ATOM 1582 N N . GLU A 1 191 ? -11.699 36.808 2.958 1.00 36.88 191 GLU A N 1
ATOM 1583 C CA . GLU A 1 191 ? -12.383 37.969 2.404 1.00 36.88 191 GLU A CA 1
ATOM 1584 C C . GLU A 1 191 ? -12.820 38.855 3.582 1.00 36.88 191 GLU A C 1
ATOM 1586 O O . GLU A 1 191 ? -13.976 38.867 4.010 1.00 36.88 191 GLU A O 1
ATOM 1591 N N . GLU A 1 192 ? -11.879 39.632 4.116 1.00 43.78 192 GLU A N 1
ATOM 1592 C CA . GLU A 1 192 ? -12.174 40.835 4.885 1.00 43.78 192 GLU A CA 1
ATOM 1593 C C . GLU A 1 192 ? -12.692 41.901 3.899 1.00 43.78 192 GLU A C 1
ATOM 1595 O O . GLU A 1 192 ? -12.005 42.858 3.540 1.00 43.78 192 GLU A O 1
ATOM 1600 N N . TRP A 1 193 ? -13.923 41.734 3.403 1.00 37.41 193 TRP A N 1
ATOM 1601 C CA . TRP A 1 193 ? -14.658 42.864 2.838 1.00 37.41 193 TRP A CA 1
ATOM 1602 C C . TRP A 1 193 ? -15.170 43.704 4.003 1.00 37.41 193 TRP A C 1
ATOM 1604 O O . TRP A 1 193 ? -16.298 43.537 4.465 1.00 37.41 193 TRP A O 1
ATOM 1614 N N . ASP A 1 194 ? -14.318 44.613 4.474 1.00 41.09 194 ASP A N 1
ATOM 1615 C CA . ASP A 1 194 ? -14.728 45.716 5.334 1.00 41.09 194 ASP A CA 1
ATOM 1616 C C . ASP A 1 194 ? -15.901 46.456 4.657 1.00 41.09 194 ASP A C 1
ATOM 1618 O O . ASP A 1 194 ? -15.772 47.079 3.592 1.00 41.09 194 ASP A O 1
ATOM 1622 N N . GLU A 1 195 ? -17.079 46.345 5.275 1.00 50.59 195 GLU A N 1
ATOM 1623 C CA . GLU A 1 195 ? -18.297 47.089 4.962 1.00 50.59 195 GLU A CA 1
ATOM 1624 C C . GLU A 1 195 ? -18.064 48.591 5.189 1.00 50.59 195 GLU A C 1
ATOM 1626 O O . GLU A 1 195 ? -18.523 49.121 6.189 1.00 50.59 195 GLU A O 1
ATOM 1631 N N . ASP A 1 196 ? -17.356 49.306 4.308 1.00 52.22 196 ASP A N 1
ATOM 1632 C CA . ASP A 1 196 ? -17.349 50.783 4.357 1.00 52.22 196 ASP A CA 1
ATOM 1633 C C . ASP A 1 196 ? -16.813 51.474 3.087 1.00 52.22 196 ASP A C 1
ATOM 1635 O O . ASP A 1 196 ? -16.182 52.533 3.134 1.00 52.22 196 ASP A O 1
ATOM 1639 N N . THR A 1 197 ? -17.106 50.934 1.897 1.00 44.91 197 THR A N 1
ATOM 1640 C CA . THR A 1 197 ? -16.906 51.707 0.656 1.00 44.91 197 THR A CA 1
ATOM 1641 C C . THR A 1 197 ? -18.210 52.413 0.264 1.00 44.91 197 THR A C 1
ATOM 1643 O O . THR A 1 197 ? -19.132 51.757 -0.227 1.00 44.91 197 THR A O 1
ATOM 1646 N N . PRO A 1 198 ? -18.346 53.743 0.446 1.00 51.09 198 PRO A N 1
ATOM 1647 C CA . PRO A 1 198 ? -19.546 54.451 0.024 1.00 51.09 198 PRO A CA 1
ATOM 1648 C C . PRO A 1 198 ? -19.684 54.377 -1.498 1.00 51.09 198 PRO A C 1
ATOM 1650 O O . PRO A 1 198 ? -18.795 54.795 -2.244 1.00 51.09 198 PRO A O 1
ATOM 1653 N N . ILE A 1 199 ? -20.826 53.855 -1.953 1.00 49.53 199 ILE A N 1
ATOM 1654 C CA . ILE A 1 199 ? -21.227 53.847 -3.360 1.00 49.53 199 ILE A CA 1
ATOM 1655 C C . ILE A 1 199 ? -21.187 55.295 -3.858 1.00 49.53 199 ILE A C 1
ATOM 1657 O O . ILE A 1 199 ? -21.973 56.138 -3.426 1.00 49.53 199 ILE A O 1
ATOM 1661 N N . TYR A 1 200 ? -20.254 55.597 -4.760 1.00 53.59 200 TYR A N 1
ATOM 1662 C CA . TYR A 1 200 ? -20.217 56.888 -5.433 1.00 53.59 200 TYR A CA 1
ATOM 1663 C C . TYR A 1 200 ? -21.419 56.985 -6.377 1.00 53.59 200 TYR A C 1
ATOM 1665 O O . TYR A 1 200 ? -21.404 56.440 -7.481 1.00 53.59 200 TYR A O 1
ATOM 1673 N N . GLU A 1 201 ? -22.469 57.682 -5.945 1.00 54.59 201 GLU A N 1
ATOM 1674 C CA . GLU A 1 201 ? -23.512 58.168 -6.844 1.00 54.59 201 GLU A CA 1
ATOM 1675 C C . GLU A 1 201 ? -22.954 59.368 -7.629 1.00 54.59 201 GLU A C 1
ATOM 1677 O O . GLU A 1 201 ? -22.631 60.401 -7.031 1.00 54.59 201 GLU A O 1
ATOM 1682 N N . PRO A 1 202 ? -22.804 59.277 -8.964 1.00 51.38 202 PRO A N 1
ATOM 1683 C CA . PRO A 1 202 ? -22.371 60.419 -9.750 1.00 51.38 202 PRO A CA 1
ATOM 1684 C C . PRO A 1 202 ? -23.426 61.534 -9.653 1.00 51.38 202 PRO A C 1
ATOM 1686 O O . PRO A 1 202 ? -24.619 61.262 -9.821 1.00 51.38 202 PRO A O 1
ATOM 1689 N N . PRO A 1 203 ? -23.024 62.794 -9.403 1.00 52.50 203 PRO A N 1
ATOM 1690 C CA . PRO A 1 203 ? -23.969 63.876 -9.170 1.00 52.50 203 PRO A CA 1
ATOM 1691 C C . PRO A 1 203 ? -24.861 64.108 -10.395 1.00 52.50 203 PRO A C 1
ATOM 1693 O O . PRO A 1 203 ? -24.384 64.379 -11.500 1.00 52.50 203 PRO A O 1
ATOM 1696 N N . SER A 1 204 ? -26.177 64.028 -10.178 1.00 47.84 204 SER A N 1
ATOM 1697 C CA . SER A 1 204 ? -27.192 64.450 -11.139 1.00 47.84 204 SER A CA 1
ATOM 1698 C C . SER A 1 204 ? -27.019 65.942 -11.411 1.00 47.84 204 SER A C 1
ATOM 1700 O O . SER A 1 204 ? -27.150 66.761 -10.500 1.00 47.84 204 SER A O 1
ATOM 1702 N N . GLY A 1 205 ? -26.690 66.297 -12.650 1.00 37.19 205 GLY A N 1
ATOM 1703 C CA . GLY A 1 205 ? -26.476 67.685 -13.027 1.00 37.19 205 GLY A CA 1
ATOM 1704 C C . GLY A 1 205 ? -27.732 68.529 -12.837 1.00 37.19 205 GLY A C 1
ATOM 1705 O O . GLY A 1 205 ? -28.747 68.263 -13.473 1.00 37.19 205 GLY A O 1
ATOM 1706 N N . ASP A 1 206 ? -27.624 69.596 -12.050 1.00 40.44 206 ASP A N 1
ATOM 1707 C CA . ASP A 1 206 ? -28.294 70.842 -12.391 1.00 40.44 206 ASP A CA 1
ATOM 1708 C C . ASP A 1 206 ? -27.543 72.070 -11.862 1.00 40.44 206 ASP A C 1
ATOM 1710 O O . ASP A 1 206 ? -26.731 72.009 -10.943 1.00 40.44 206 ASP A O 1
ATOM 1714 N N . LYS A 1 207 ? -27.772 73.160 -12.583 1.00 40.72 207 LYS A N 1
ATOM 1715 C CA . LYS A 1 207 ? -27.003 74.402 -12.671 1.00 40.72 207 LYS A CA 1
ATOM 1716 C C . LYS A 1 207 ? -27.124 75.322 -11.444 1.00 40.72 207 LYS A C 1
ATOM 1718 O O . LYS A 1 207 ? -28.022 75.161 -10.624 1.00 40.72 207 LYS A O 1
ATOM 1723 N N . ASN A 1 208 ? -26.315 76.390 -11.506 1.00 39.97 208 ASN A N 1
ATOM 1724 C CA . ASN A 1 208 ? -26.422 77.709 -10.849 1.00 39.97 208 ASN A CA 1
ATOM 1725 C C . ASN A 1 208 ? -25.433 77.863 -9.682 1.00 39.97 208 ASN A C 1
ATOM 1727 O O . ASN A 1 208 ? -25.534 77.183 -8.671 1.00 39.97 208 ASN A O 1
ATOM 1731 N N . GLU A 1 209 ? -24.303 78.529 -9.918 1.00 37.00 209 GLU A N 1
ATOM 1732 C CA . GLU A 1 209 ? -24.102 79.994 -9.882 1.00 37.00 209 GLU A CA 1
ATOM 1733 C C . GLU A 1 209 ? -23.744 80.474 -8.469 1.00 37.00 209 GLU A C 1
ATOM 1735 O O . GLU A 1 209 ? -24.484 80.256 -7.518 1.00 37.00 209 GLU A O 1
ATOM 1740 N N . ASP A 1 210 ? -22.596 81.157 -8.431 1.00 39.34 210 ASP A N 1
ATOM 1741 C CA . ASP A 1 210 ? -22.201 82.225 -7.512 1.00 39.34 210 ASP A CA 1
ATOM 1742 C C . ASP A 1 210 ? -22.017 81.826 -6.035 1.00 39.34 210 ASP A C 1
ATOM 1744 O O . ASP A 1 210 ? -22.902 81.331 -5.358 1.00 39.34 210 ASP A O 1
ATOM 1748 N N . GLY A 1 211 ? -20.854 81.995 -5.416 1.00 32.41 211 GLY A N 1
ATOM 1749 C CA . GLY A 1 211 ? -19.941 83.118 -5.524 1.00 32.41 211 GLY A CA 1
ATOM 1750 C C . GLY A 1 211 ? -19.755 83.699 -4.119 1.00 32.41 211 GLY A C 1
ATOM 1751 O O . GLY A 1 211 ? -20.710 83.779 -3.354 1.00 32.41 211 GLY A O 1
ATOM 1752 N N . GLN A 1 212 ? -18.528 84.143 -3.834 1.00 37.12 212 GLN A N 1
ATOM 1753 C CA . GLN A 1 212 ? -18.173 85.104 -2.776 1.00 37.12 212 GLN A CA 1
ATOM 1754 C C . GLN A 1 212 ? -18.136 84.580 -1.319 1.00 37.12 212 GLN A C 1
ATOM 1756 O O . GLN A 1 212 ? -19.111 84.082 -0.778 1.00 37.12 212 GLN A O 1
ATOM 1761 N N . GLU A 1 213 ? -16.936 84.516 -0.711 1.00 37.31 213 GLU A N 1
ATOM 1762 C CA . GLU A 1 213 ? -16.269 85.598 0.071 1.00 37.31 213 GLU A CA 1
ATOM 1763 C C . GLU A 1 213 ? -16.809 85.652 1.525 1.00 37.31 213 GLU A C 1
ATOM 1765 O O . GLU A 1 213 ? -18.005 85.553 1.734 1.00 37.31 213 GLU A O 1
ATOM 1770 N N . LEU A 1 214 ? -16.059 85.782 2.629 1.00 40.03 214 LEU A N 1
ATOM 1771 C CA . LEU A 1 214 ? -14.759 86.388 2.936 1.00 40.03 214 LEU A CA 1
ATOM 1772 C C . LEU A 1 214 ? -14.308 85.963 4.360 1.00 40.03 214 LEU A C 1
ATOM 1774 O O . LEU A 1 214 ? -15.135 85.845 5.258 1.00 40.03 214 LEU A O 1
ATOM 1778 N N . SER A 1 215 ? -12.984 85.884 4.547 1.00 38.16 215 SER A N 1
ATOM 1779 C CA . SER A 1 215 ? -12.174 86.444 5.654 1.00 38.16 215 SER A CA 1
ATOM 1780 C C . SER A 1 215 ? -12.526 86.187 7.134 1.00 38.16 215 SER A C 1
ATOM 1782 O O . SER A 1 215 ? -13.555 86.640 7.636 1.00 38.16 215 SER A O 1
ATOM 1784 N N . LYS A 1 216 ? -11.537 85.657 7.873 1.00 36.72 216 LYS A N 1
ATOM 1785 C CA . LYS A 1 216 ? -10.907 86.329 9.027 1.00 36.72 216 LYS A CA 1
ATOM 1786 C C . LYS A 1 216 ? -9.425 85.980 9.100 1.00 36.72 216 LYS A C 1
ATOM 1788 O O . LYS A 1 216 ? -9.088 84.837 8.728 1.00 36.72 216 LYS A O 1
#

Secondary structure (DSSP, 8-state):
--THHHHHH--S-----------------PPPHHHHHHHHHH-HHHHHHHHHHHHHT-HHHHHHHHHHHHHHHHHHHHHHHHT-HHHHHHHHHHHHHHHHHHHHHHHHHTTSS-HHHHHHHHHHHHHHHHHHHHHHHHHHHHHHHHH-GGGHHHHHHHHHHHHHHHHTHHHHHHHHHHHHHSTT----------S------PPPP-----------